Protein AF-0000000078880043 (afdb_homodimer)

Solvent-accessible surface area (backbone atoms only — not comparable to full-atom values): 15045 Å² total; per-residue (Å²): 132,50,75,31,70,31,53,59,73,54,77,83,62,72,40,26,50,48,52,52,26,47,62,88,50,81,88,44,66,69,61,51,53,50,35,35,52,31,41,65,39,51,72,63,30,68,72,36,97,53,32,51,65,34,45,30,47,95,94,38,57,80,71,52,67,42,52,40,31,31,43,35,45,28,20,38,60,63,64,64,53,50,31,39,43,31,35,33,63,47,75,65,40,57,71,66,63,34,49,50,30,42,49,44,27,55,55,50,74,39,35,63,24,35,36,38,38,32,41,88,64,70,88,57,55,86,72,37,78,38,35,35,34,33,31,73,27,62,71,81,123,131,49,75,32,70,29,54,59,73,53,79,81,61,73,39,27,50,48,52,54,28,47,62,88,51,82,89,44,66,70,61,50,53,51,36,34,53,31,41,66,39,52,73,62,29,69,72,39,96,54,33,52,64,34,43,30,47,94,93,40,56,80,70,52,67,42,53,41,32,33,43,36,45,28,20,37,58,63,64,65,52,49,31,38,43,31,35,33,62,49,75,63,40,56,71,68,62,33,50,50,30,43,48,44,29,55,55,51,73,38,36,63,25,34,36,38,39,34,41,89,63,69,88,57,54,86,73,37,78,38,35,36,34,34,30,72,27,62,72,79,122

pLDDT: mean 92.55, std 10.05, range [30.78, 98.69]

Radius of gyration: 24.82 Å; Cα contacts (8 Å, |Δi|>4): 483; chains: 2; bounding box: 50×75×47 Å

InterPro domains:
  IPR003439 ABC transporter-like, ATP-binding domain [PF00005] (2-90)
  IPR027417 P-loop containing nucleoside triphosphate hydrolase [G3DSA:3.40.50.300] (1-141)
  IPR027417 P-loop containing nucleoside triphosphate hydrolase [SSF52540] (2-139)
  IPR050173 ATP-binding cassette transporter C-like [PTHR24223] (1-140)

Foldseek 3Di:
DDEFEQAQQFDADWFFLLCLQCVPPDDDPVLLVLLCVLLVNQVVQVPDPVRRRFTDDDVGDDDDRSNRLSSSVNSRLSVPDQEYEYEASCVRDDPVSSVSSCCSPVCPSCVRHHYDHHHPDCVCVVVDPDDDDDDDDPPPD/DDEFEQAQQFDADWFFLLCLQCVPPDDDPVLLVLLCVLLVNQVVQVPDPVRRRFTDDDPGDDDDRSNRLSSSVSSRLSVPDQEYEYEASCVRDDPVSSVSSCCSPVCPSCVRHHYDHHHPDCVCVVVDPDDDDDDDDDPPD

Nearest PDB structures (foldseek):
  6gju-assembly1_A  TM=9.672E-01  e=1.948E-16  Homo sapiens
  6gjq-assembly2_C  TM=9.763E-01  e=3.883E-16  Homo sapiens
  6gk4-assembly1_A  TM=9.835E-01  e=4.770E-15  Homo sapiens
  5tfi-assembly1_A  TM=9.706E-01  e=1.983E-15  Homo sapiens
  6ze1-assembly1_A  TM=9.708E-01  e=5.757E-15  Homo sapiens

Structure (mmCIF, N/CA/C/O backbone):
data_AF-0000000078880043-model_v1
#
loop_
_entity.id
_entity.type
_entity.pdbx_description
1 polymer 'ABC transporter domain-containing protein'
#
loop_
_atom_site.group_PDB
_atom_site.id
_atom_site.type_symbol
_atom_site.label_atom_id
_atom_site.label_alt_id
_atom_site.label_comp_id
_atom_site.label_asym_id
_atom_site.label_entity_id
_atom_site.label_seq_id
_atom_site.pdbx_PDB_ins_code
_atom_site.Cartn_x
_atom_site.Cartn_y
_atom_site.Cartn_z
_atom_site.occupancy
_atom_site.B_iso_or_equiv
_atom_site.auth_seq_id
_atom_site.auth_comp_id
_atom_site.auth_asym_id
_atom_site.auth_atom_id
_atom_site.pdbx_PDB_model_num
ATOM 1 N N . GLY A 1 1 ? -7.664 -16.359 11.133 1 70.88 1 GLY A N 1
ATOM 2 C CA . GLY A 1 1 ? -7.844 -17 9.836 1 70.88 1 GLY A CA 1
ATOM 3 C C . GLY A 1 1 ? -6.559 -17.562 9.266 1 70.88 1 GLY A C 1
ATOM 4 O O . GLY A 1 1 ? -5.484 -17.391 9.844 1 70.88 1 GLY A O 1
ATOM 5 N N . ARG A 1 2 ? -6.562 -18.406 8.367 1 90.69 2 ARG A N 1
ATOM 6 C CA . ARG A 1 2 ? -5.398 -18.969 7.695 1 90.69 2 ARG A CA 1
ATOM 7 C C . ARG A 1 2 ? -4.867 -18.016 6.629 1 90.69 2 ARG A C 1
ATOM 9 O O . ARG A 1 2 ? -5.629 -17.234 6.051 1 90.69 2 ARG A O 1
ATOM 16 N N . ILE A 1 3 ? -3.486 -18.047 6.461 1 96.25 3 ILE A N 1
ATOM 17 C CA . ILE A 1 3 ? -2.818 -17.141 5.535 1 96.25 3 ILE A CA 1
ATOM 18 C C . ILE A 1 3 ? -2.014 -17.953 4.516 1 96.25 3 ILE A C 1
ATOM 20 O O . ILE A 1 3 ? -1.347 -18.922 4.871 1 96.25 3 ILE A O 1
ATOM 24 N N . ALA A 1 4 ? -2.166 -17.625 3.279 1 97.81 4 ALA A N 1
ATOM 25 C CA . ALA A 1 4 ? -1.281 -18.125 2.229 1 97.81 4 ALA A CA 1
ATOM 26 C C . ALA A 1 4 ? -0.333 -17.031 1.746 1 97.81 4 ALA A C 1
ATOM 28 O O . ALA A 1 4 ? -0.737 -15.883 1.581 1 97.81 4 ALA A O 1
ATOM 29 N N . TYR A 1 5 ? 0.87 -17.453 1.518 1 97.75 5 TYR A N 1
ATOM 30 C CA . TYR A 1 5 ? 1.904 -16.516 1.101 1 97.75 5 TYR A CA 1
ATOM 31 C C . TYR A 1 5 ? 2.49 -16.922 -0.249 1 97.75 5 TYR A C 1
ATOM 33 O O . TYR A 1 5 ? 2.797 -18.094 -0.478 1 97.75 5 TYR A O 1
ATOM 41 N N . VAL A 1 6 ? 2.557 -15.969 -1.098 1 98.19 6 VAL A N 1
ATOM 42 C CA . VAL A 1 6 ? 3.229 -16.125 -2.383 1 98.19 6 VAL A CA 1
ATOM 43 C C . VAL A 1 6 ? 4.434 -15.195 -2.459 1 98.19 6 VAL A C 1
ATOM 45 O O . VAL A 1 6 ? 4.281 -13.984 -2.629 1 98.19 6 VAL A O 1
ATOM 48 N N . PRO A 1 7 ? 5.633 -15.781 -2.4 1 97.69 7 PRO A N 1
ATOM 49 C CA . PRO A 1 7 ? 6.836 -14.945 -2.449 1 97.69 7 PRO A CA 1
ATOM 50 C C . PRO A 1 7 ? 7.164 -14.469 -3.863 1 97.69 7 PRO A C 1
ATOM 52 O O . PRO A 1 7 ? 6.723 -15.078 -4.84 1 97.69 7 PRO A O 1
ATOM 55 N N . GLN A 1 8 ? 7.887 -13.391 -3.896 1 95.75 8 GLN A N 1
ATOM 56 C CA . GLN A 1 8 ? 8.359 -12.898 -5.188 1 95.75 8 GLN A CA 1
ATOM 57 C C . GLN A 1 8 ? 9.172 -13.961 -5.918 1 95.75 8 GLN A C 1
ATOM 59 O O . GLN A 1 8 ? 8.969 -14.203 -7.109 1 95.75 8 GLN A O 1
ATOM 64 N N . ILE A 1 9 ? 10.125 -14.57 -5.18 1 96.06 9 ILE A N 1
ATOM 65 C CA . ILE A 1 9 ? 10.883 -15.695 -5.719 1 96.06 9 ILE A CA 1
ATOM 66 C C . ILE A 1 9 ? 10.211 -17.016 -5.316 1 96.06 9 ILE A C 1
ATOM 68 O O . ILE A 1 9 ? 10.219 -17.375 -4.141 1 96.06 9 ILE A O 1
ATOM 72 N N . PRO A 1 10 ? 9.711 -17.719 -6.273 1 96.19 10 PRO A N 1
ATOM 73 C CA . PRO A 1 10 ? 8.977 -18.938 -5.926 1 96.19 10 PRO A CA 1
ATOM 74 C C . PRO A 1 10 ? 9.883 -20.047 -5.406 1 96.19 10 PRO A C 1
ATOM 76 O O . PRO A 1 10 ? 11.023 -20.188 -5.859 1 96.19 10 PRO A O 1
ATOM 79 N N . TRP A 1 11 ? 9.289 -20.766 -4.477 1 94.38 11 TRP A N 1
ATOM 80 C CA . TRP A 1 11 ? 9.93 -21.969 -3.99 1 94.38 11 TRP A CA 1
ATOM 81 C C . TRP A 1 11 ? 9.234 -23.219 -4.527 1 94.38 11 TRP A C 1
ATOM 83 O O . TRP A 1 11 ? 8.031 -23.391 -4.316 1 94.38 11 TRP A O 1
ATOM 93 N N . ILE A 1 12 ? 9.992 -24.047 -5.188 1 95.62 12 ILE A N 1
ATOM 94 C CA . ILE A 1 12 ? 9.453 -25.266 -5.75 1 95.62 12 ILE A CA 1
ATOM 95 C C . ILE A 1 12 ? 10.172 -26.469 -5.141 1 95.62 12 ILE A C 1
ATOM 97 O O . ILE A 1 12 ? 11.406 -26.531 -5.121 1 95.62 12 ILE A O 1
ATOM 101 N N . SER A 1 13 ? 9.445 -27.406 -4.637 1 94.06 13 SER A N 1
ATOM 102 C CA . SER A 1 13 ? 10.016 -28.609 -4.039 1 94.06 13 SER A CA 1
ATOM 103 C C . SER A 1 13 ? 10.18 -29.719 -5.074 1 94.06 13 SER A C 1
ATOM 105 O O . SER A 1 13 ? 9.539 -29.688 -6.125 1 94.06 13 SER A O 1
ATOM 107 N N . SER A 1 14 ? 11.109 -30.641 -4.758 1 94.38 14 SER A N 1
ATOM 108 C CA . SER A 1 14 ? 11.203 -31.828 -5.613 1 94.38 14 SER A CA 1
ATOM 109 C C . SER A 1 14 ? 9.914 -32.656 -5.559 1 94.38 14 SER A C 1
ATOM 111 O O . SER A 1 14 ? 9.234 -32.688 -4.531 1 94.38 14 SER A O 1
ATOM 113 N N . GLY A 1 15 ? 9.68 -33.25 -6.719 1 95.31 15 GLY A N 1
ATOM 114 C CA . GLY A 1 15 ? 8.438 -34 -6.855 1 95.31 15 GLY A CA 1
ATOM 115 C C . GLY A 1 15 ? 7.641 -33.594 -8.086 1 95.31 15 GLY A C 1
ATOM 116 O O . GLY A 1 15 ? 8.195 -33.094 -9.062 1 95.31 15 GLY A O 1
ATOM 117 N N . THR A 1 16 ? 6.391 -33.906 -8.031 1 96.88 16 THR A N 1
ATOM 118 C CA . THR A 1 16 ? 5.574 -33.594 -9.195 1 96.88 16 THR A CA 1
ATOM 119 C C . THR A 1 16 ? 5.031 -32.156 -9.102 1 96.88 16 THR A C 1
ATOM 121 O O . THR A 1 16 ? 4.992 -31.594 -8.016 1 96.88 16 THR A O 1
ATOM 124 N N . ILE A 1 17 ? 4.609 -31.656 -10.242 1 97.62 17 ILE A N 1
ATOM 125 C CA . ILE A 1 17 ? 3.932 -30.359 -10.25 1 97.62 17 ILE A CA 1
ATOM 126 C C . ILE A 1 17 ? 2.67 -30.438 -9.398 1 97.62 17 ILE A C 1
ATOM 128 O O . ILE A 1 17 ? 2.387 -29.531 -8.617 1 97.62 17 ILE A O 1
ATOM 132 N N . ARG A 1 18 ? 1.956 -31.531 -9.492 1 97.94 18 ARG A N 1
ATOM 133 C CA . ARG A 1 18 ? 0.751 -31.75 -8.703 1 97.94 18 ARG A CA 1
ATOM 134 C C . ARG A 1 18 ? 1.062 -31.688 -7.207 1 97.94 18 ARG A C 1
ATOM 136 O O . ARG A 1 18 ? 0.343 -31.031 -6.445 1 97.94 18 ARG A O 1
ATOM 143 N N . ASP A 1 19 ? 2.16 -32.281 -6.785 1 97.06 19 ASP A N 1
ATOM 144 C CA . ASP A 1 19 ? 2.557 -32.281 -5.383 1 97.06 19 ASP A CA 1
ATOM 145 C C . ASP A 1 19 ? 2.881 -30.859 -4.906 1 97.06 19 ASP A C 1
ATOM 147 O O . ASP A 1 19 ? 2.629 -30.516 -3.75 1 97.06 19 ASP A O 1
ATOM 151 N N . ASN A 1 20 ? 3.494 -30.172 -5.797 1 97.38 20 ASN A N 1
ATOM 152 C CA . ASN A 1 20 ? 3.865 -28.797 -5.469 1 97.38 20 ASN A CA 1
ATOM 153 C C . ASN A 1 20 ? 2.635 -27.906 -5.289 1 97.38 20 ASN A C 1
ATOM 155 O O . ASN A 1 20 ? 2.658 -26.953 -4.504 1 97.38 20 ASN A O 1
ATOM 159 N N . ILE A 1 21 ? 1.528 -28.234 -5.992 1 98.44 21 ILE A N 1
ATOM 160 C CA . ILE A 1 21 ? 0.326 -27.406 -5.922 1 98.44 21 ILE A CA 1
ATOM 161 C C . ILE A 1 21 ? -0.537 -27.844 -4.742 1 98.44 21 ILE A C 1
ATOM 163 O O . ILE A 1 21 ? -0.994 -27.016 -3.957 1 98.44 21 ILE A O 1
ATOM 167 N N . THR A 1 22 ? -0.764 -29.141 -4.578 1 98.25 22 THR A N 1
ATOM 168 C CA . THR A 1 22 ? -1.605 -29.625 -3.488 1 98.25 22 THR A CA 1
ATOM 169 C C . THR A 1 22 ? -0.898 -29.469 -2.146 1 98.25 22 THR A C 1
ATOM 171 O O . THR A 1 22 ? -1.532 -29.156 -1.136 1 98.25 22 THR A O 1
ATOM 174 N N . PHE A 1 23 ? 0.277 -29.688 -2.139 1 96.88 23 PHE A N 1
ATOM 175 C CA . PHE A 1 23 ? 1.191 -29.469 -1.024 1 96.88 23 PHE A CA 1
ATOM 176 C C . PHE A 1 23 ? 0.616 -30.031 0.268 1 96.88 23 PHE A C 1
ATOM 178 O O . PHE A 1 23 ? 0.536 -29.328 1.278 1 96.88 23 PHE A O 1
ATOM 185 N N . GLY A 1 24 ? 0.217 -31.203 0.282 1 95.44 24 GLY A N 1
ATOM 186 C CA . GLY A 1 24 ? -0.237 -31.938 1.45 1 95.44 24 GLY A CA 1
ATOM 187 C C . GLY A 1 24 ? -1.741 -31.891 1.638 1 95.44 24 GLY A C 1
ATOM 188 O O . GLY A 1 24 ? -2.289 -32.594 2.484 1 95.44 24 GLY A O 1
ATOM 189 N N . LYS A 1 25 ? -2.43 -31.078 0.917 1 96.62 25 LYS A N 1
ATOM 190 C CA . LYS A 1 25 ? -3.887 -31.016 0.996 1 96.62 25 LYS A CA 1
ATOM 191 C C . LYS A 1 25 ? -4.527 -32.125 0.175 1 96.62 25 LYS A C 1
ATOM 193 O O . LYS A 1 25 ? -3.936 -32.625 -0.791 1 96.62 25 LYS A O 1
ATOM 198 N N . GLN A 1 26 ? -5.691 -32.438 0.552 1 96.56 26 GLN A N 1
ATOM 199 C CA . GLN A 1 26 ? -6.434 -33.469 -0.163 1 96.56 26 GLN A CA 1
ATOM 200 C C . GLN A 1 26 ? -6.809 -33 -1.567 1 96.56 26 GLN A C 1
ATOM 202 O O . GLN A 1 26 ? -7.273 -31.859 -1.752 1 96.56 26 GLN A O 1
ATOM 207 N N . MET A 1 27 ? -6.621 -33.969 -2.381 1 96.44 27 MET A N 1
ATOM 208 C CA . MET A 1 27 ? -6.949 -33.656 -3.773 1 96.44 27 MET A CA 1
ATOM 209 C C . MET A 1 27 ? -8.461 -33.562 -3.967 1 96.44 27 MET A C 1
ATOM 211 O O . MET A 1 27 ? -9.203 -34.469 -3.594 1 96.44 27 MET A O 1
ATOM 215 N N . GLU A 1 28 ? -8.789 -32.5 -4.547 1 96.56 28 GLU A N 1
ATOM 216 C CA . GLU A 1 28 ? -10.133 -32.25 -5.059 1 96.56 28 GLU A CA 1
ATOM 217 C C . GLU A 1 28 ? -10.102 -31.859 -6.535 1 96.56 28 GLU A C 1
ATOM 219 O O . GLU A 1 28 ? -9.781 -30.719 -6.871 1 96.56 28 GLU A O 1
ATOM 224 N N . GLU A 1 29 ? -10.523 -32.688 -7.309 1 97.06 29 GLU A N 1
ATOM 225 C CA . GLU A 1 29 ? -10.273 -32.594 -8.742 1 97.06 29 GLU A CA 1
ATOM 226 C C . GLU A 1 29 ? -10.875 -31.344 -9.328 1 97.06 29 GLU A C 1
ATOM 228 O O . GLU A 1 29 ? -10.227 -30.641 -10.109 1 97.06 29 GLU A O 1
ATOM 233 N N . GLU A 1 30 ? -12.102 -31.141 -9 1 97.69 30 GLU A N 1
ATOM 234 C CA . GLU A 1 30 ? -12.766 -29.953 -9.562 1 97.69 30 GLU A CA 1
ATOM 235 C C . GLU A 1 30 ? -12.047 -28.672 -9.148 1 97.69 30 GLU A C 1
ATOM 237 O O . GLU A 1 30 ? -11.773 -27.812 -9.992 1 97.69 30 GLU A O 1
ATOM 242 N N . ARG A 1 31 ? -11.758 -28.594 -7.922 1 97.5 31 ARG A N 1
ATOM 243 C CA . ARG A 1 31 ? -11.047 -27.422 -7.406 1 97.5 31 ARG A CA 1
ATOM 244 C C . ARG A 1 31 ? -9.656 -27.312 -8.016 1 97.5 31 ARG A C 1
ATOM 246 O O . ARG A 1 31 ? -9.227 -26.234 -8.414 1 97.5 31 ARG A O 1
ATOM 253 N N . TYR A 1 32 ? -9.016 -28.422 -8.07 1 98.5 32 TYR A N 1
ATOM 254 C CA . TYR A 1 32 ? -7.676 -28.484 -8.641 1 98.5 32 TYR A CA 1
ATOM 255 C C . TYR A 1 32 ? -7.672 -27.984 -10.078 1 98.5 32 TYR A C 1
ATOM 257 O O . TYR A 1 32 ? -6.848 -27.141 -10.445 1 98.5 32 TYR A O 1
ATOM 265 N N . ASN A 1 33 ? -8.578 -28.453 -10.875 1 98.25 33 ASN A N 1
ATOM 266 C CA . ASN A 1 33 ? -8.664 -28.047 -12.273 1 98.25 33 ASN A CA 1
ATOM 267 C C . ASN A 1 33 ? -8.977 -26.547 -12.406 1 98.25 33 ASN A C 1
ATOM 269 O O . ASN A 1 33 ? -8.438 -25.875 -13.281 1 98.25 33 ASN A O 1
ATOM 273 N N . LYS A 1 34 ? -9.852 -26.141 -11.555 1 98.38 34 LYS A N 1
ATOM 274 C CA . LYS A 1 34 ? -10.164 -24.703 -11.547 1 98.38 34 LYS A CA 1
ATOM 275 C C . LYS A 1 34 ? -8.914 -23.875 -11.25 1 98.38 34 LYS A C 1
ATOM 277 O O . LYS A 1 34 ? -8.672 -22.859 -11.906 1 98.38 34 LYS A O 1
ATOM 282 N N . VAL A 1 35 ? -8.156 -24.297 -10.312 1 98.69 35 VAL A N 1
ATOM 283 C CA . VAL A 1 35 ? -6.949 -23.594 -9.898 1 98.69 35 VAL A CA 1
ATOM 284 C C . VAL A 1 35 ? -5.945 -23.562 -11.055 1 98.69 35 VAL A C 1
ATOM 286 O O . VAL A 1 35 ? -5.34 -22.531 -11.336 1 98.69 35 VAL A O 1
ATOM 289 N N . LEU A 1 36 ? -5.754 -24.688 -11.758 1 98.5 36 LEU A N 1
ATOM 290 C CA . LEU A 1 36 ? -4.867 -24.719 -12.914 1 98.5 36 LEU A CA 1
ATOM 291 C C . LEU A 1 36 ? -5.305 -23.688 -13.961 1 98.5 36 LEU A C 1
ATOM 293 O O . LEU A 1 36 ? -4.465 -23.016 -14.562 1 98.5 36 LEU A O 1
ATOM 297 N N . GLY A 1 37 ? -6.559 -23.609 -14.164 1 98.38 37 GLY A N 1
ATOM 298 C CA . GLY A 1 37 ? -7.109 -22.688 -15.141 1 98.38 37 GLY A CA 1
ATOM 299 C C . GLY A 1 37 ? -6.863 -21.234 -14.789 1 98.38 37 GLY A C 1
ATOM 300 O O . GLY A 1 37 ? -6.297 -20.484 -15.586 1 98.38 37 GLY A O 1
ATOM 301 N N . VAL A 1 38 ? -7.184 -20.844 -13.594 1 98.31 38 VAL A N 1
ATOM 302 C CA . VAL A 1 38 ? -7.152 -19.422 -13.227 1 98.31 38 VAL A CA 1
ATOM 303 C C . VAL A 1 38 ? -5.703 -18.969 -13.039 1 98.31 38 VAL A C 1
ATOM 305 O O . VAL A 1 38 ? -5.41 -17.781 -13.094 1 98.31 38 VAL A O 1
ATOM 308 N N . CYS A 1 39 ? -4.793 -19.938 -12.82 1 98.31 39 CYS A N 1
ATOM 309 C CA . CYS A 1 39 ? -3.385 -19.594 -12.656 1 98.31 39 CYS A CA 1
ATOM 310 C C . CYS A 1 39 ? -2.627 -19.734 -13.969 1 98.31 39 CYS A C 1
ATOM 312 O O . CYS A 1 39 ? -1.402 -19.609 -14 1 98.31 39 CYS A O 1
ATOM 314 N N . GLY A 1 40 ? -3.354 -20.094 -15.047 1 97.25 40 GLY A N 1
ATOM 315 C CA . GLY A 1 40 ? -2.764 -20.109 -16.375 1 97.25 40 GLY A CA 1
ATOM 316 C C . GLY A 1 40 ? -1.795 -21.266 -16.578 1 97.25 40 GLY A C 1
ATOM 317 O O . GLY A 1 40 ? -0.772 -21.109 -17.25 1 97.25 40 GLY A O 1
ATOM 318 N N . LEU A 1 41 ? -2.139 -22.422 -16.031 1 97.62 41 LEU A N 1
ATOM 319 C CA . LEU A 1 41 ? -1.184 -23.516 -16.078 1 97.62 41 LEU A CA 1
ATOM 320 C C . LEU A 1 41 ? -1.639 -24.594 -17.062 1 97.62 41 LEU A C 1
ATOM 322 O O . LEU A 1 41 ? -0.856 -25.453 -17.453 1 97.62 41 LEU A O 1
ATOM 326 N N . VAL A 1 42 ? -2.832 -24.5 -17.562 1 97.69 42 VAL A N 1
ATOM 327 C CA . VAL A 1 42 ? -3.42 -25.562 -18.375 1 97.69 42 VAL A CA 1
ATOM 328 C C . VAL A 1 42 ? -2.607 -25.766 -19.641 1 97.69 42 VAL A C 1
ATOM 330 O O . VAL A 1 42 ? -2.176 -26.875 -19.953 1 97.69 42 VAL A O 1
ATOM 333 N N . SER A 1 43 ? -2.414 -24.688 -20.359 1 95.44 43 SER A N 1
ATOM 334 C CA . SER A 1 43 ? -1.696 -24.766 -21.625 1 95.44 43 SER A CA 1
ATOM 335 C C . SER A 1 43 ? -0.273 -25.281 -21.422 1 95.44 43 SER A C 1
ATOM 337 O O . SER A 1 43 ? 0.201 -26.125 -22.188 1 95.44 43 SER A O 1
ATOM 339 N N . ASP A 1 44 ? 0.426 -24.828 -20.438 1 94.12 44 ASP A N 1
ATOM 340 C CA . ASP A 1 44 ? 1.793 -25.25 -20.156 1 94.12 44 ASP A CA 1
ATOM 341 C C . ASP A 1 44 ? 1.842 -26.75 -19.844 1 94.12 44 ASP A C 1
ATOM 343 O O . ASP A 1 44 ? 2.705 -27.469 -20.344 1 94.12 44 ASP A O 1
ATOM 347 N N . LEU A 1 45 ? 0.952 -27.172 -19.047 1 95.81 45 LEU A N 1
ATOM 348 C CA . LEU A 1 45 ? 0.956 -28.562 -18.594 1 95.81 45 LEU A CA 1
ATOM 349 C C . LEU A 1 45 ? 0.627 -29.516 -19.734 1 95.81 45 LEU A C 1
ATOM 351 O O . LEU A 1 45 ? 1.093 -30.656 -19.75 1 95.81 45 LEU A O 1
ATOM 355 N N . SER A 1 46 ? -0.132 -28.969 -20.625 1 95.38 46 SER A N 1
ATOM 356 C CA . SER A 1 46 ? -0.498 -29.797 -21.781 1 95.38 46 SER A CA 1
ATOM 357 C C . SER A 1 46 ? 0.715 -30.094 -22.656 1 95.38 46 SER A C 1
ATOM 359 O O . SER A 1 46 ? 0.705 -31.047 -23.438 1 95.38 46 SER A O 1
ATOM 361 N N . LEU A 1 47 ? 1.739 -29.297 -22.5 1 92.06 47 LEU A N 1
ATOM 362 C CA . LEU A 1 47 ? 2.947 -29.453 -23.297 1 92.06 47 LEU A CA 1
ATOM 363 C C . LEU A 1 47 ? 3.891 -30.469 -22.656 1 92.06 47 LEU A C 1
ATOM 365 O O . LEU A 1 47 ? 4.828 -30.938 -23.312 1 92.06 47 LEU A O 1
ATOM 369 N N . PHE A 1 48 ? 3.682 -30.781 -21.438 1 93.94 48 PHE A N 1
ATOM 370 C CA . PHE A 1 48 ? 4.484 -31.797 -20.75 1 93.94 48 PHE A CA 1
ATOM 371 C C . PHE A 1 48 ? 3.928 -33.188 -20.984 1 93.94 48 PHE A C 1
ATOM 373 O O . PHE A 1 48 ? 2.729 -33.406 -20.812 1 93.94 48 PHE A O 1
ATOM 380 N N . PRO A 1 49 ? 4.789 -34.125 -21.297 1 92.06 49 PRO A N 1
ATOM 381 C CA . PRO A 1 49 ? 4.324 -35.469 -21.578 1 92.06 49 PRO A CA 1
ATOM 382 C C . PRO A 1 49 ? 3.545 -36.094 -20.406 1 92.06 49 PRO A C 1
ATOM 384 O O . PRO A 1 49 ? 2.594 -36.844 -20.625 1 92.06 49 PRO A O 1
ATOM 387 N N . ARG A 1 50 ? 3.855 -35.719 -19.203 1 94.88 50 ARG A N 1
ATOM 388 C CA . ARG A 1 50 ? 3.184 -36.281 -18.047 1 94.88 50 ARG A CA 1
ATOM 389 C C . ARG A 1 50 ? 2.293 -35.25 -17.359 1 94.88 50 ARG A C 1
ATOM 391 O O . ARG A 1 50 ? 1.881 -35.438 -16.219 1 94.88 50 ARG A O 1
ATOM 398 N N . GLY A 1 51 ? 2.146 -34.125 -18.016 1 95.75 51 GLY A N 1
ATOM 399 C CA . GLY A 1 51 ? 1.282 -33.094 -17.469 1 95.75 51 GLY A CA 1
ATOM 400 C C . GLY A 1 51 ? 1.692 -32.656 -16.078 1 95.75 51 GLY A C 1
ATOM 401 O O . GLY A 1 51 ? 2.852 -32.312 -15.844 1 95.75 51 GLY A O 1
ATOM 402 N N . ASP A 1 52 ? 0.624 -32.781 -15.141 1 96.75 52 ASP A N 1
ATOM 403 C CA . ASP A 1 52 ? 0.864 -32.312 -13.781 1 96.75 52 ASP A CA 1
ATOM 404 C C . ASP A 1 52 ? 1.645 -33.344 -12.977 1 96.75 52 ASP A C 1
ATOM 406 O O . ASP A 1 52 ? 2.107 -33.062 -11.867 1 96.75 52 ASP A O 1
ATOM 410 N N . LEU A 1 53 ? 1.893 -34.531 -13.523 1 96.25 53 LEU A N 1
ATOM 411 C CA . LEU A 1 53 ? 2.68 -35.562 -12.859 1 96.25 53 LEU A CA 1
ATOM 412 C C . LEU A 1 53 ? 4.152 -35.438 -13.25 1 96.25 53 LEU A C 1
ATOM 414 O O . LEU A 1 53 ? 4.969 -36.25 -12.812 1 96.25 53 LEU A O 1
ATOM 418 N N . THR A 1 54 ? 4.41 -34.438 -14.023 1 95.62 54 THR A N 1
ATOM 419 C CA . THR A 1 54 ? 5.805 -34.188 -14.367 1 95.62 54 THR A CA 1
ATOM 420 C C . THR A 1 54 ? 6.637 -33.938 -13.109 1 95.62 54 THR A C 1
ATOM 422 O O . THR A 1 54 ? 6.246 -33.188 -12.227 1 95.62 54 THR A O 1
ATOM 425 N N . VAL A 1 55 ? 7.766 -34.562 -13.055 1 94.56 55 VAL A N 1
ATOM 426 C CA . VAL A 1 55 ? 8.656 -34.469 -11.898 1 94.56 55 VAL A CA 1
ATOM 427 C C . VAL A 1 55 ? 9.609 -33.281 -12.078 1 94.56 55 VAL A C 1
ATOM 429 O O . VAL A 1 55 ? 10.188 -33.125 -13.148 1 94.56 55 VAL A O 1
ATOM 432 N N . ILE A 1 56 ? 9.609 -32.5 -10.992 1 91.94 56 ILE A N 1
ATOM 433 C CA . ILE A 1 56 ? 10.516 -31.375 -10.969 1 91.94 56 ILE A CA 1
ATOM 434 C C . ILE A 1 56 ? 11.641 -31.625 -9.969 1 91.94 56 ILE A C 1
ATOM 436 O O . ILE A 1 56 ? 11.43 -32.25 -8.938 1 91.94 56 ILE A O 1
ATOM 440 N N . GLY A 1 57 ? 12.797 -30.969 -10.016 1 79.69 57 GLY A N 1
ATOM 441 C CA . GLY A 1 57 ? 13.953 -31.125 -9.141 1 79.69 57 GLY A CA 1
ATOM 442 C C . GLY A 1 57 ? 15.164 -31.703 -9.859 1 79.69 57 GLY A C 1
ATOM 443 O O . GLY A 1 57 ? 15.391 -31.406 -11.031 1 79.69 57 GLY A O 1
ATOM 444 N N . GLN A 1 58 ? 16.016 -32.219 -8.836 1 69.94 58 GLN A N 1
ATOM 445 C CA . GLN A 1 58 ? 17.219 -32.844 -9.375 1 69.94 58 GLN A CA 1
ATOM 446 C C . GLN A 1 58 ? 16.875 -33.938 -10.383 1 69.94 58 GLN A C 1
ATOM 448 O O . GLN A 1 58 ? 16.062 -34.812 -10.102 1 69.94 58 GLN A O 1
ATOM 453 N N . ARG A 1 59 ? 17.156 -33.938 -11.633 1 65.38 59 ARG A N 1
ATOM 454 C CA . ARG A 1 59 ? 17 -34.812 -12.773 1 65.38 59 ARG A CA 1
ATOM 455 C C . ARG A 1 59 ? 15.617 -34.688 -13.406 1 65.38 59 ARG A C 1
ATOM 457 O O . ARG A 1 59 ? 15.164 -35.562 -14.133 1 65.38 59 ARG A O 1
ATOM 464 N N . GLY A 1 60 ? 14.93 -33.781 -13.031 1 72.75 60 GLY A N 1
ATOM 465 C CA . GLY A 1 60 ? 13.602 -33.594 -13.602 1 72.75 60 GLY A CA 1
ATOM 466 C C . GLY A 1 60 ? 13.516 -32.344 -14.492 1 72.75 60 GLY A C 1
ATOM 467 O O . GLY A 1 60 ? 14.531 -31.781 -14.859 1 72.75 60 GLY A O 1
ATOM 468 N N . ALA A 1 61 ? 12.258 -32.156 -15.031 1 74.88 61 ALA A N 1
ATOM 469 C CA . ALA A 1 61 ? 12.016 -31 -15.898 1 74.88 61 ALA A CA 1
ATOM 470 C C . ALA A 1 61 ? 12.312 -29.703 -15.18 1 74.88 61 ALA A C 1
ATOM 472 O O . ALA A 1 61 ? 12.266 -29.641 -13.945 1 74.88 61 ALA A O 1
ATOM 473 N N . SER A 1 62 ? 12.719 -28.812 -16.016 1 85.75 62 SER A N 1
ATOM 474 C CA . SER A 1 62 ? 12.945 -27.469 -15.477 1 85.75 62 SER A CA 1
ATOM 475 C C . SER A 1 62 ? 11.773 -26.547 -15.797 1 85.75 62 SER A C 1
ATOM 477 O O . SER A 1 62 ? 11.266 -26.562 -16.922 1 85.75 62 SER A O 1
ATOM 479 N N . LEU A 1 63 ? 11.273 -26.016 -14.852 1 92.75 63 LEU A N 1
ATOM 480 C CA . LEU A 1 63 ? 10.25 -24.984 -15.047 1 92.75 63 LEU A CA 1
ATOM 481 C C . LEU A 1 63 ? 10.891 -23.625 -15.266 1 92.75 63 LEU A C 1
ATOM 483 O O . LEU A 1 63 ? 11.906 -23.297 -14.641 1 92.75 63 LEU A O 1
ATOM 487 N N . SER A 1 64 ? 10.32 -22.844 -16.219 1 92.44 64 SER A N 1
ATOM 488 C CA . SER A 1 64 ? 10.75 -21.469 -16.375 1 92.44 64 SER A CA 1
ATOM 489 C C . SER A 1 64 ? 10.375 -20.625 -15.148 1 92.44 64 SER A C 1
ATOM 491 O O . SER A 1 64 ? 9.602 -21.078 -14.297 1 92.44 64 SER A O 1
ATOM 493 N N . GLY A 1 65 ? 10.891 -19.453 -15.016 1 93.94 65 GLY A N 1
ATOM 494 C CA . GLY A 1 65 ? 10.531 -18.562 -13.93 1 93.94 65 GLY A CA 1
ATOM 495 C C . GLY A 1 65 ? 9.047 -18.281 -13.852 1 93.94 65 GLY A C 1
ATOM 496 O O . GLY A 1 65 ? 8.461 -18.297 -12.766 1 93.94 65 GLY A O 1
ATOM 497 N N . GLY A 1 66 ? 8.484 -18.047 -15.016 1 95.62 66 GLY A N 1
ATOM 498 C CA . GLY A 1 66 ? 7.055 -17.797 -15.07 1 95.62 66 GLY A CA 1
ATOM 499 C C . GLY A 1 66 ? 6.227 -19 -14.656 1 95.62 66 GLY A C 1
ATOM 500 O O . GLY A 1 66 ? 5.207 -18.859 -13.984 1 95.62 66 GLY A O 1
ATOM 501 N N . GLN A 1 67 ? 6.66 -20.141 -15.07 1 95.81 67 GLN A N 1
ATOM 502 C CA . GLN A 1 67 ? 5.965 -21.359 -14.688 1 95.81 67 GLN A CA 1
ATOM 503 C C . GLN A 1 67 ? 6.07 -21.609 -13.188 1 95.81 67 GLN A C 1
ATOM 505 O O . GLN A 1 67 ? 5.086 -21.969 -12.539 1 95.81 67 GLN A O 1
ATOM 510 N N . GLN A 1 68 ? 7.238 -21.359 -12.656 1 96.06 68 GLN A N 1
ATOM 511 C CA . GLN A 1 68 ? 7.438 -21.531 -11.219 1 96.06 68 GLN A CA 1
ATOM 512 C C . GLN A 1 68 ? 6.547 -20.578 -10.422 1 96.06 68 GLN A C 1
ATOM 514 O O . GLN A 1 68 ? 5.949 -20.984 -9.422 1 96.06 68 GLN A O 1
ATOM 519 N N . SER A 1 69 ? 6.484 -19.375 -10.883 1 96.94 69 SER A N 1
ATOM 520 C CA . SER A 1 69 ? 5.648 -18.375 -10.227 1 96.94 69 SER A CA 1
ATOM 521 C C . SER A 1 69 ? 4.18 -18.797 -10.227 1 96.94 69 SER A C 1
ATOM 523 O O . SER A 1 69 ? 3.492 -18.672 -9.219 1 96.94 69 SER A O 1
ATOM 525 N N . ARG A 1 70 ? 3.773 -19.297 -11.352 1 97.94 70 ARG A N 1
ATOM 526 C CA . ARG A 1 70 ? 2.369 -19.672 -11.484 1 97.94 70 ARG A CA 1
ATOM 527 C C . ARG A 1 70 ? 2.062 -20.922 -10.68 1 97.94 70 ARG A C 1
ATOM 529 O O . ARG A 1 70 ? 0.967 -21.062 -10.133 1 97.94 70 ARG A O 1
ATOM 536 N N . VAL A 1 71 ? 2.988 -21.844 -10.547 1 97.56 71 VAL A N 1
ATOM 537 C CA . VAL A 1 71 ? 2.822 -23.016 -9.695 1 97.56 71 VAL A CA 1
ATOM 538 C C . VAL A 1 71 ? 2.734 -22.594 -8.234 1 97.56 71 VAL A C 1
ATOM 540 O O . VAL A 1 71 ? 1.884 -23.078 -7.488 1 97.56 71 VAL A O 1
ATOM 543 N N . SER A 1 72 ? 3.6 -21.688 -7.867 1 98 72 SER A N 1
ATOM 544 C CA . SER A 1 72 ? 3.576 -21.156 -6.512 1 98 72 SER A CA 1
ATOM 545 C C . SER A 1 72 ? 2.238 -20.484 -6.203 1 98 72 SER A C 1
ATOM 547 O O . SER A 1 72 ? 1.67 -20.688 -5.133 1 98 72 SER A O 1
ATOM 549 N N . LEU A 1 73 ? 1.754 -19.719 -7.102 1 98.5 73 LEU A N 1
ATOM 550 C CA . LEU A 1 73 ? 0.455 -19.078 -6.945 1 98.5 73 LEU A CA 1
ATOM 551 C C . LEU A 1 73 ? -0.658 -20.109 -6.844 1 98.5 73 LEU A C 1
ATOM 553 O O . LEU A 1 73 ? -1.539 -20 -5.988 1 98.5 73 LEU A O 1
ATOM 557 N N . ALA A 1 74 ? -0.596 -21.094 -7.699 1 98.69 74 ALA A N 1
ATOM 558 C CA . ALA A 1 74 ? -1.592 -22.156 -7.688 1 98.69 74 ALA A CA 1
ATOM 559 C C . ALA A 1 74 ? -1.633 -22.859 -6.332 1 98.69 74 ALA A C 1
ATOM 561 O O . ALA A 1 74 ? -2.709 -23.203 -5.832 1 98.69 74 ALA A O 1
ATOM 562 N N . ARG A 1 75 ? -0.479 -23.109 -5.785 1 98.5 75 ARG A N 1
ATOM 563 C CA . ARG A 1 75 ? -0.399 -23.719 -4.457 1 98.5 75 ARG A CA 1
ATOM 564 C C . ARG A 1 75 ? -1.158 -22.875 -3.432 1 98.5 75 ARG A C 1
ATOM 566 O O . ARG A 1 75 ? -1.926 -23.422 -2.631 1 98.5 75 ARG A O 1
ATOM 573 N N . ALA A 1 76 ? -0.938 -21.609 -3.498 1 98.5 76 ALA A N 1
ATOM 574 C CA . ALA A 1 76 ? -1.617 -20.703 -2.57 1 98.5 76 ALA A CA 1
ATOM 575 C C . ALA A 1 76 ? -3.129 -20.734 -2.783 1 98.5 76 ALA A C 1
ATOM 577 O O . ALA A 1 76 ? -3.895 -20.828 -1.82 1 98.5 76 ALA A O 1
ATOM 578 N N . VAL A 1 77 ? -3.572 -20.672 -3.971 1 98.44 77 VAL A N 1
ATOM 579 C CA . VAL A 1 77 ? -4.996 -20.625 -4.293 1 98.44 77 VAL A CA 1
ATOM 580 C C . VAL A 1 77 ? -5.652 -21.953 -3.904 1 98.44 77 VAL A C 1
ATOM 582 O O . VAL A 1 77 ? -6.766 -21.969 -3.369 1 98.44 77 VAL A O 1
ATOM 585 N N . PHE A 1 78 ? -4.977 -23.016 -4.137 1 98.56 78 PHE A N 1
ATOM 586 C CA . PHE A 1 78 ? -5.52 -24.328 -3.801 1 98.56 78 PHE A CA 1
ATOM 587 C C . PHE A 1 78 ? -5.703 -24.469 -2.295 1 98.56 78 PHE A C 1
ATOM 589 O O . PHE A 1 78 ? -6.617 -25.156 -1.835 1 98.56 78 PHE A O 1
ATOM 596 N N . ALA A 1 79 ? -4.859 -23.812 -1.599 1 97.38 79 ALA A N 1
ATOM 597 C CA . ALA A 1 79 ? -4.922 -23.891 -0.141 1 97.38 79 ALA A CA 1
ATOM 598 C C . ALA A 1 79 ? -6.246 -23.328 0.376 1 97.38 79 ALA A C 1
ATOM 600 O O . ALA A 1 79 ? -6.699 -23.703 1.462 1 97.38 79 ALA A O 1
ATOM 601 N N . ASP A 1 80 ? -6.844 -22.438 -0.35 1 96.56 80 ASP A N 1
ATOM 602 C CA . ASP A 1 80 ? -8.18 -21.906 -0.083 1 96.56 80 ASP A CA 1
ATOM 603 C C . ASP A 1 80 ? -8.273 -21.328 1.33 1 96.56 80 ASP A C 1
ATOM 605 O O . ASP A 1 80 ? -9.141 -21.734 2.109 1 96.56 80 ASP A O 1
ATOM 609 N N . VAL A 1 81 ? -7.52 -20.297 1.581 1 96.88 81 VAL A N 1
ATOM 610 C CA . VAL A 1 81 ? -7.461 -19.672 2.898 1 96.88 81 VAL A CA 1
ATOM 611 C C . VAL A 1 81 ? -8.148 -18.312 2.854 1 96.88 81 VAL A C 1
ATOM 613 O O . VAL A 1 81 ? -8.625 -17.891 1.802 1 96.88 81 VAL A O 1
ATOM 616 N N . GLU A 1 82 ? -8.234 -17.641 3.98 1 96.19 82 GLU A N 1
ATOM 617 C CA . GLU A 1 82 ? -9.008 -16.391 4.09 1 96.19 82 GLU A CA 1
ATOM 618 C C . GLU A 1 82 ? -8.164 -15.188 3.689 1 96.19 82 GLU A C 1
ATOM 620 O O . GLU A 1 82 ? -8.703 -14.188 3.201 1 96.19 82 GLU A O 1
ATOM 625 N N . ILE A 1 83 ? -6.906 -15.266 3.85 1 97.12 83 ILE A N 1
ATOM 626 C CA . ILE A 1 83 ? -6.035 -14.125 3.607 1 97.12 83 ILE A CA 1
ATOM 627 C C . ILE A 1 83 ? -4.875 -14.539 2.703 1 97.12 83 ILE A C 1
ATOM 629 O O . ILE A 1 83 ? -4.191 -15.531 2.977 1 97.12 83 ILE A O 1
ATOM 633 N N . TYR A 1 84 ? -4.637 -13.742 1.68 1 98.12 84 TYR A N 1
ATOM 634 C CA . TYR A 1 84 ? -3.549 -13.992 0.739 1 98.12 84 TYR A CA 1
ATOM 635 C C . TYR A 1 84 ? -2.551 -12.844 0.738 1 98.12 84 TYR A C 1
ATOM 637 O O . TYR A 1 84 ? -2.914 -11.695 0.465 1 98.12 84 TYR A O 1
ATOM 645 N N . LEU A 1 85 ? -1.312 -13.117 1.038 1 98.06 85 LEU A N 1
ATOM 646 C CA . LEU A 1 85 ? -0.199 -12.18 0.935 1 98.06 85 LEU A CA 1
ATOM 647 C C . LEU A 1 85 ? 0.619 -12.445 -0.325 1 98.06 85 LEU A C 1
ATOM 649 O O . LEU A 1 85 ? 1.338 -13.445 -0.405 1 98.06 85 LEU A O 1
ATOM 653 N N . LEU A 1 86 ? 0.528 -11.586 -1.208 1 98.06 86 LEU A N 1
ATOM 654 C CA . LEU A 1 86 ? 1.156 -11.75 -2.514 1 98.06 86 LEU A CA 1
ATOM 655 C C . LEU A 1 86 ? 2.299 -10.758 -2.699 1 98.06 86 LEU A C 1
ATOM 657 O O . LEU A 1 86 ? 2.064 -9.555 -2.83 1 98.06 86 LEU A O 1
ATOM 661 N N . ASP A 1 87 ? 3.449 -11.281 -2.719 1 97 87 ASP A N 1
ATOM 662 C CA . ASP A 1 87 ? 4.633 -10.43 -2.822 1 97 87 ASP A CA 1
ATOM 663 C C . ASP A 1 87 ? 5.18 -10.422 -4.246 1 97 87 ASP A C 1
ATOM 665 O O . ASP A 1 87 ? 6.07 -11.211 -4.582 1 97 87 ASP A O 1
ATOM 669 N N . ASP A 1 88 ? 4.66 -9.523 -5.062 1 95.31 88 ASP A N 1
ATOM 670 C CA . ASP A 1 88 ? 5.004 -9.312 -6.469 1 95.31 88 ASP A CA 1
ATOM 671 C C . ASP A 1 88 ? 4.93 -10.625 -7.25 1 95.31 88 ASP A C 1
ATOM 673 O O . ASP A 1 88 ? 5.883 -11 -7.938 1 95.31 88 ASP A O 1
ATOM 677 N N . PRO A 1 89 ? 3.785 -11.195 -7.242 1 95.62 89 PRO A N 1
ATOM 678 C CA . PRO A 1 89 ? 3.65 -12.539 -7.812 1 95.62 89 PRO A CA 1
ATOM 679 C C . PRO A 1 89 ? 3.732 -12.539 -9.336 1 95.62 89 PRO A C 1
ATOM 681 O O . PRO A 1 89 ? 3.861 -13.602 -9.953 1 95.62 89 PRO A O 1
ATOM 684 N N . PHE A 1 90 ? 3.732 -11.375 -9.922 1 94.19 90 PHE A N 1
ATOM 685 C CA . PHE A 1 90 ? 3.613 -11.32 -11.375 1 94.19 90 PHE A CA 1
ATOM 686 C C . PHE A 1 90 ? 4.91 -10.82 -12.008 1 94.19 90 PHE A C 1
ATOM 688 O O . PHE A 1 90 ? 4.961 -10.57 -13.211 1 94.19 90 PHE A O 1
ATOM 695 N N . SER A 1 91 ? 5.902 -10.711 -11.258 1 89.69 91 SER A N 1
ATOM 696 C CA . SER A 1 91 ? 7.125 -10.047 -11.695 1 89.69 91 SER A CA 1
ATOM 697 C C . SER A 1 91 ? 7.805 -10.828 -12.812 1 89.69 91 SER A C 1
ATOM 699 O O . SER A 1 91 ? 8.523 -10.25 -13.633 1 89.69 91 SER A O 1
ATOM 701 N N . SER A 1 92 ? 7.648 -12.102 -12.906 1 91.38 92 SER A N 1
ATOM 702 C CA . SER A 1 92 ? 8.328 -12.938 -13.898 1 91.38 92 SER A CA 1
ATOM 703 C C . SER A 1 92 ? 7.418 -13.234 -15.086 1 91.38 92 SER A C 1
ATOM 705 O O . SER A 1 92 ? 7.789 -14 -15.984 1 91.38 92 SER A O 1
ATOM 707 N N . LEU A 1 93 ? 6.332 -12.695 -15.188 1 93.69 93 LEU A N 1
ATOM 708 C CA . LEU A 1 93 ? 5.363 -12.945 -16.25 1 93.69 93 LEU A CA 1
ATOM 709 C C . LEU A 1 93 ? 5.328 -11.789 -17.234 1 93.69 93 LEU A C 1
ATOM 711 O O . LEU A 1 93 ? 5.555 -10.641 -16.859 1 93.69 93 LEU A O 1
ATOM 715 N N . ASP A 1 94 ? 5.023 -12.203 -18.453 1 91.69 94 ASP A N 1
ATOM 716 C CA . ASP A 1 94 ? 4.77 -11.109 -19.406 1 91.69 94 ASP A CA 1
ATOM 717 C C . ASP A 1 94 ? 3.484 -10.367 -19.047 1 91.69 94 ASP A C 1
ATOM 719 O O . ASP A 1 94 ? 2.629 -10.898 -18.328 1 91.69 94 ASP A O 1
ATOM 723 N N . SER A 1 95 ? 3.34 -9.133 -19.531 1 91.62 95 SER A N 1
ATOM 724 C CA . SER A 1 95 ? 2.279 -8.211 -19.125 1 91.62 95 SER A CA 1
ATOM 725 C C . SER A 1 95 ? 0.901 -8.805 -19.391 1 91.62 95 SER A C 1
ATOM 727 O O . SER A 1 95 ? 0.017 -8.75 -18.531 1 91.62 95 SER A O 1
ATOM 729 N N . LYS A 1 96 ? 0.716 -9.391 -20.484 1 94.06 96 LYS A N 1
ATOM 730 C CA . LYS A 1 96 ? -0.59 -9.93 -20.844 1 94.06 96 LYS A CA 1
ATOM 731 C C . LYS A 1 96 ? -0.967 -11.109 -19.953 1 94.06 96 LYS A C 1
ATOM 733 O O . LYS A 1 96 ? -2.078 -11.164 -19.422 1 94.06 96 LYS A O 1
ATOM 738 N N . VAL A 1 97 ? -0.003 -12.102 -19.812 1 94.06 97 VAL A N 1
ATOM 739 C CA . VAL A 1 97 ? -0.242 -13.273 -18.984 1 94.06 97 VAL A CA 1
ATOM 740 C C . VAL A 1 97 ? -0.514 -12.836 -17.547 1 94.06 97 VAL A C 1
ATOM 742 O O . VAL A 1 97 ? -1.463 -13.312 -16.906 1 94.06 97 VAL A O 1
ATOM 745 N N . GLY A 1 98 ? 0.261 -11.891 -17.109 1 95.31 98 GLY A N 1
ATOM 746 C CA . GLY A 1 98 ? 0.08 -11.359 -15.766 1 95.31 98 GLY A CA 1
ATOM 747 C C . GLY A 1 98 ? -1.286 -10.742 -15.547 1 95.31 98 GLY A C 1
ATOM 748 O O . GLY A 1 98 ? -1.928 -10.984 -14.523 1 95.31 98 GLY A O 1
ATOM 749 N N . GLN A 1 99 ? -1.685 -9.984 -16.5 1 95.06 99 GLN A N 1
ATOM 750 C CA . GLN A 1 99 ? -2.982 -9.328 -16.406 1 95.06 99 GLN A CA 1
ATOM 751 C C . GLN A 1 99 ? -4.117 -10.352 -16.406 1 95.06 99 GLN A C 1
ATOM 753 O O . GLN A 1 99 ? -5.086 -10.211 -15.656 1 95.06 99 GLN A O 1
ATOM 758 N N . ASP A 1 100 ? -3.984 -11.297 -17.25 1 96.38 100 ASP A N 1
ATOM 759 C CA . ASP A 1 100 ? -4.992 -12.344 -17.328 1 96.38 100 ASP A CA 1
ATOM 760 C C . ASP A 1 100 ? -5.109 -13.078 -15.984 1 96.38 100 ASP A C 1
ATOM 762 O O . ASP A 1 100 ? -6.215 -13.305 -15.492 1 96.38 100 ASP A O 1
ATOM 766 N N . ILE A 1 101 ? -4.039 -13.406 -15.461 1 97.25 101 ILE A N 1
ATOM 767 C CA . ILE A 1 101 ? -4.027 -14.125 -14.188 1 97.25 101 ILE A CA 1
ATOM 768 C C . ILE A 1 101 ? -4.57 -13.227 -13.078 1 97.25 101 ILE A C 1
ATOM 770 O O . ILE A 1 101 ? -5.324 -13.688 -12.219 1 97.25 101 ILE A O 1
ATOM 774 N N . PHE A 1 102 ? -4.16 -11.992 -13.141 1 96.75 102 PHE A N 1
ATOM 775 C CA . PHE A 1 102 ? -4.691 -11.055 -12.156 1 96.75 102 PHE A CA 1
ATOM 776 C C . PHE A 1 102 ? -6.215 -11.031 -12.195 1 96.75 102 PHE A C 1
ATOM 778 O O . PHE A 1 102 ? -6.875 -11.125 -11.164 1 96.75 102 PHE A O 1
ATOM 785 N N . ASN A 1 103 ? -6.75 -10.953 -13.297 1 96.5 103 ASN A N 1
ATOM 786 C CA . ASN A 1 103 ? -8.203 -10.883 -13.453 1 96.5 103 ASN A CA 1
ATOM 787 C C . ASN A 1 103 ? -8.875 -12.188 -13.047 1 96.5 103 ASN A C 1
ATOM 789 O O . ASN A 1 103 ? -9.789 -12.188 -12.219 1 96.5 103 ASN A O 1
ATOM 793 N N . GLU A 1 104 ? -8.422 -13.234 -13.57 1 97.44 104 GLU A N 1
ATOM 794 C CA . GLU A 1 104 ? -9.086 -14.523 -13.383 1 97.44 104 GLU A CA 1
ATOM 795 C C . GLU A 1 104 ? -8.852 -15.062 -11.977 1 97.44 104 GLU A C 1
ATOM 797 O O . GLU A 1 104 ? -9.766 -15.617 -11.359 1 97.44 104 GLU A O 1
ATOM 802 N N . CYS A 1 105 ? -7.68 -14.891 -11.5 1 97.75 105 CYS A N 1
ATOM 803 C CA . CYS A 1 105 ? -7.309 -15.492 -10.227 1 97.75 105 CYS A CA 1
ATOM 804 C C . CYS A 1 105 ? -7.547 -14.516 -9.078 1 97.75 105 CYS A C 1
ATOM 806 O O . CYS A 1 105 ? -8.398 -14.758 -8.219 1 97.75 105 CYS A O 1
ATOM 808 N N . ILE A 1 106 ? -6.938 -13.375 -9.148 1 96.5 106 ILE A N 1
ATOM 809 C CA . ILE A 1 106 ? -6.945 -12.453 -8.016 1 96.5 106 ILE A CA 1
ATOM 810 C C . ILE A 1 106 ? -8.312 -11.789 -7.902 1 96.5 106 ILE A C 1
ATOM 812 O O . ILE A 1 106 ? -8.898 -11.742 -6.816 1 96.5 106 ILE A O 1
ATOM 816 N N . GLN A 1 107 ? -8.867 -11.359 -8.938 1 94.75 107 GLN A N 1
ATOM 817 C CA . GLN A 1 107 ? -10.102 -10.586 -8.891 1 94.75 107 GLN A CA 1
ATOM 818 C C . GLN A 1 107 ? -11.32 -11.5 -8.844 1 94.75 107 GLN A C 1
ATOM 820 O O . GLN A 1 107 ? -12.312 -11.188 -8.18 1 94.75 107 GLN A O 1
ATOM 825 N N . ARG A 1 108 ? -11.266 -12.648 -9.523 1 95.38 108 ARG A N 1
ATOM 826 C CA . ARG A 1 108 ? -12.453 -13.484 -9.633 1 95.38 108 ARG A CA 1
ATOM 827 C C . ARG A 1 108 ? -12.398 -14.641 -8.641 1 95.38 108 ARG A C 1
ATOM 829 O O . ARG A 1 108 ? -13.18 -14.688 -7.688 1 95.38 108 ARG A O 1
ATOM 836 N N . ALA A 1 109 ? -11.414 -15.477 -8.781 1 96.81 109 ALA A N 1
ATOM 837 C CA . ALA A 1 109 ? -11.375 -16.688 -7.965 1 96.81 109 ALA A CA 1
ATOM 838 C C . ALA A 1 109 ? -11.234 -16.344 -6.484 1 96.81 109 ALA A C 1
ATOM 840 O O . ALA A 1 109 ? -11.805 -17.016 -5.625 1 96.81 109 ALA A O 1
ATOM 841 N N . LEU A 1 110 ? -10.5 -15.273 -6.207 1 96.5 110 LEU A N 1
ATOM 842 C CA . LEU A 1 110 ? -10.258 -14.883 -4.82 1 96.5 110 LEU A CA 1
ATOM 843 C C . LEU A 1 110 ? -11.117 -13.688 -4.434 1 96.5 110 LEU A C 1
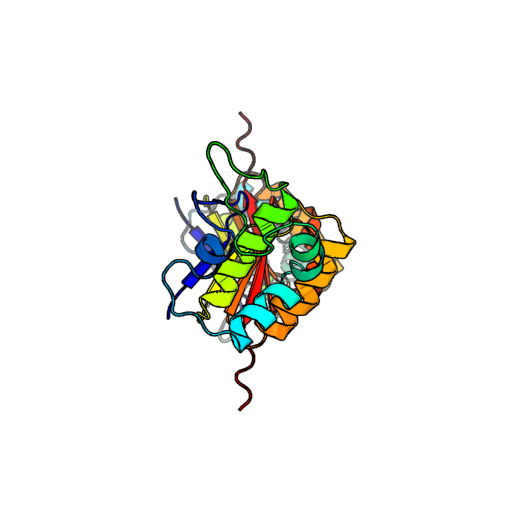ATOM 845 O O . LEU A 1 110 ? -10.781 -12.945 -3.512 1 96.5 110 LEU A O 1
ATOM 849 N N . SER A 1 111 ? -12.164 -13.422 -5.082 1 94.62 111 SER A N 1
ATOM 850 C CA . SER A 1 111 ? -12.992 -12.227 -4.93 1 94.62 111 SER A CA 1
ATOM 851 C C . SER A 1 111 ? -13.508 -12.094 -3.504 1 94.62 111 SER A C 1
ATOM 853 O O . SER A 1 111 ? -13.742 -10.984 -3.023 1 94.62 111 SER A O 1
ATOM 855 N N . ASN A 1 112 ? -13.703 -13.219 -2.803 1 94.62 112 ASN A N 1
ATOM 856 C CA . ASN A 1 112 ? -14.289 -13.18 -1.468 1 94.62 112 ASN A CA 1
ATOM 857 C C . ASN A 1 112 ? -13.219 -13.242 -0.384 1 94.62 112 ASN A C 1
ATOM 859 O O . ASN A 1 112 ? -13.531 -13.43 0.794 1 94.62 112 ASN A O 1
ATOM 863 N N . LYS A 1 113 ? -11.992 -13.156 -0.75 1 96.31 113 LYS A N 1
ATOM 864 C CA . LYS A 1 113 ? -10.867 -13.289 0.171 1 96.31 113 LYS A CA 1
ATOM 865 C C . LYS A 1 113 ? -10.203 -11.938 0.43 1 96.31 113 LYS A C 1
ATOM 867 O O . LYS A 1 113 ? -10.359 -11.008 -0.356 1 96.31 113 LYS A O 1
ATOM 872 N N . LEU A 1 114 ? -9.523 -11.805 1.544 1 95.5 114 LEU A N 1
ATOM 873 C CA . LEU A 1 114 ? -8.648 -10.656 1.781 1 95.5 114 LEU A CA 1
ATOM 874 C C . LEU A 1 114 ? -7.316 -10.828 1.066 1 95.5 114 LEU A C 1
ATOM 876 O O . LEU A 1 114 ? -6.625 -11.828 1.264 1 95.5 114 LEU A O 1
ATOM 880 N N . LYS A 1 115 ? -7.016 -9.906 0.243 1 96.5 115 LYS A N 1
ATOM 881 C CA . LYS A 1 115 ? -5.777 -9.969 -0.529 1 96.5 115 LYS A CA 1
ATOM 882 C C . LYS A 1 115 ? -4.887 -8.766 -0.24 1 96.5 115 LYS A C 1
ATOM 884 O O . LYS A 1 115 ? -5.355 -7.629 -0.218 1 96.5 115 LYS A O 1
ATOM 889 N N . ILE A 1 116 ? -3.695 -9.031 -0.013 1 96.81 116 ILE A N 1
ATOM 890 C CA . ILE A 1 116 ? -2.648 -8.031 0.137 1 96.81 116 ILE A CA 1
ATOM 891 C C . ILE A 1 116 ? -1.592 -8.219 -0.948 1 96.81 116 ILE A C 1
ATOM 893 O O . ILE A 1 116 ? -0.819 -9.18 -0.91 1 96.81 116 ILE A O 1
ATOM 897 N N . LEU A 1 117 ? -1.551 -7.359 -1.875 1 96.44 117 LEU A N 1
ATOM 898 C CA . LEU A 1 117 ? -0.664 -7.469 -3.027 1 96.44 117 LEU A CA 1
ATOM 899 C C . LEU A 1 117 ? 0.425 -6.398 -2.979 1 96.44 117 LEU A C 1
ATOM 901 O O . LEU A 1 117 ? 0.127 -5.203 -2.938 1 96.44 117 LEU A O 1
ATOM 905 N N . VAL A 1 118 ? 1.61 -6.836 -2.879 1 95.12 118 VAL A N 1
ATOM 906 C CA . VAL A 1 118 ? 2.766 -5.953 -3.004 1 95.12 118 VAL A CA 1
ATOM 907 C C . VAL A 1 118 ? 3.256 -5.945 -4.449 1 95.12 118 VAL A C 1
ATOM 909 O O . VAL A 1 118 ? 3.531 -7 -5.023 1 95.12 118 VAL A O 1
ATOM 912 N N . THR A 1 119 ? 3.379 -4.762 -5.062 1 91.5 119 THR A N 1
ATOM 913 C CA . THR A 1 119 ? 3.838 -4.695 -6.445 1 91.5 119 THR A CA 1
ATOM 914 C C . THR A 1 119 ? 4.348 -3.299 -6.781 1 91.5 119 THR A C 1
ATOM 916 O O . THR A 1 119 ? 4.117 -2.35 -6.027 1 91.5 119 THR A O 1
ATOM 919 N N . HIS A 1 120 ? 5.008 -3.238 -7.863 1 86 120 HIS A N 1
ATOM 920 C CA . HIS A 1 120 ? 5.449 -1.949 -8.383 1 86 120 HIS A CA 1
ATOM 921 C C . HIS A 1 120 ? 4.648 -1.555 -9.625 1 86 120 HIS A C 1
ATOM 923 O O . HIS A 1 120 ? 4.906 -0.513 -10.227 1 86 120 HIS A O 1
ATOM 929 N N . GLN A 1 121 ? 3.68 -2.389 -9.914 1 85.5 121 GLN A N 1
ATOM 930 C CA . GLN A 1 121 ? 2.908 -2.127 -11.125 1 85.5 121 GLN A CA 1
ATOM 931 C C . GLN A 1 121 ? 1.662 -1.302 -10.82 1 85.5 121 GLN A C 1
ATOM 933 O O . GLN A 1 121 ? 0.796 -1.736 -10.055 1 85.5 121 GLN A O 1
ATOM 938 N N . ILE A 1 122 ? 1.438 -0.245 -11.602 1 85.19 122 ILE A N 1
ATOM 939 C CA . ILE A 1 122 ? 0.369 0.717 -11.359 1 85.19 122 ILE A CA 1
ATOM 940 C C . ILE A 1 122 ? -0.954 0.161 -11.883 1 85.19 122 ILE A C 1
ATOM 942 O O . ILE A 1 122 ? -2.025 0.531 -11.398 1 85.19 122 ILE A O 1
ATOM 946 N N . LYS A 1 123 ? -0.934 -0.712 -12.812 1 86.75 123 LYS A N 1
ATOM 947 C CA . LYS A 1 123 ? -2.121 -1.181 -13.523 1 86.75 123 LYS A CA 1
ATOM 948 C C . LYS A 1 123 ? -3.096 -1.867 -12.57 1 86.75 123 LYS A C 1
ATOM 950 O O . LYS A 1 123 ? -4.281 -2.008 -12.883 1 86.75 123 LYS A O 1
ATOM 955 N N . TYR A 1 124 ? -2.678 -2.195 -11.445 1 87.56 124 TYR A N 1
ATOM 956 C CA . TYR A 1 124 ? -3.537 -2.922 -10.516 1 87.56 124 TYR A CA 1
ATOM 957 C C . TYR A 1 124 ? -4.203 -1.969 -9.531 1 87.56 124 TYR A C 1
A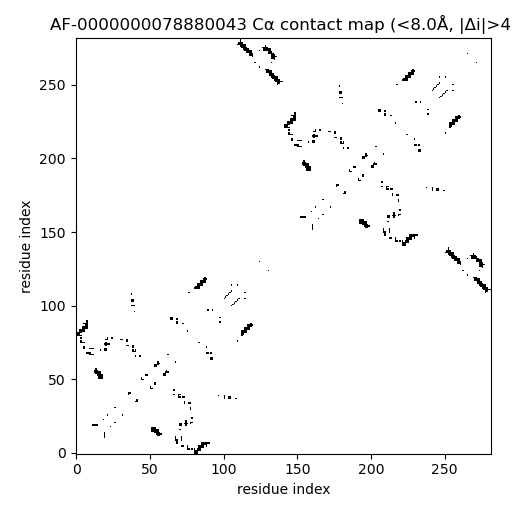TOM 959 O O . TYR A 1 124 ? -5.039 -2.385 -8.727 1 87.56 124 TYR A O 1
ATOM 967 N N . PHE A 1 125 ? -3.891 -0.71 -9.641 1 85.81 125 PHE A N 1
ATOM 968 C CA . PHE A 1 125 ? -4.312 0.32 -8.703 1 85.81 125 PHE A CA 1
ATOM 969 C C . PHE A 1 125 ? -5.832 0.385 -8.617 1 85.81 125 PHE A C 1
ATOM 971 O O . PHE A 1 125 ? -6.398 0.445 -7.523 1 85.81 125 PHE A O 1
ATOM 978 N N . ASN A 1 126 ? -6.512 0.316 -9.672 1 86.94 126 ASN A N 1
ATOM 979 C CA . ASN A 1 126 ? -7.941 0.58 -9.758 1 86.94 126 ASN A CA 1
ATOM 980 C C . ASN A 1 126 ? -8.758 -0.536 -9.109 1 86.94 126 ASN A C 1
ATOM 982 O O . ASN A 1 126 ? -9.953 -0.373 -8.859 1 86.94 126 ASN A O 1
ATOM 986 N N . PHE A 1 127 ? -8.125 -1.56 -8.711 1 86.62 127 PHE A N 1
ATOM 987 C CA . PHE A 1 127 ? -8.883 -2.703 -8.219 1 86.62 127 PHE A CA 1
ATOM 988 C C . PHE A 1 127 ? -8.734 -2.834 -6.707 1 86.62 127 PHE A C 1
ATOM 990 O O . PHE A 1 127 ? -9.344 -3.719 -6.098 1 86.62 127 PHE A O 1
ATOM 997 N N . ALA A 1 128 ? -7.988 -1.935 -6.152 1 88.88 128 ALA A N 1
ATOM 998 C CA . ALA A 1 128 ? -7.723 -2.021 -4.719 1 88.88 128 ALA A CA 1
ATOM 999 C C . ALA A 1 128 ? -8.711 -1.17 -3.926 1 88.88 128 ALA A C 1
ATOM 1001 O O . ALA A 1 128 ? -9.164 -0.128 -4.402 1 88.88 128 ALA A O 1
ATOM 1002 N N . ASP A 1 129 ? -9.094 -1.657 -2.729 1 88 129 ASP A N 1
ATOM 1003 C CA . ASP A 1 129 ? -9.883 -0.87 -1.785 1 88 129 ASP A CA 1
ATOM 1004 C C . ASP A 1 129 ? -9.031 0.209 -1.122 1 88 129 ASP A C 1
ATOM 1006 O O . ASP A 1 129 ? -9.531 1.274 -0.764 1 88 129 ASP A O 1
ATOM 1010 N N . CYS A 1 130 ? -7.824 -0.195 -0.953 1 87.69 130 CYS A N 1
ATOM 1011 C CA . CYS A 1 130 ? -6.867 0.693 -0.303 1 87.69 130 CYS A CA 1
ATOM 1012 C C . CYS A 1 130 ? -5.465 0.499 -0.874 1 87.69 130 CYS A C 1
ATOM 1014 O O . CYS A 1 130 ? -5.09 -0.616 -1.24 1 87.69 130 CYS A O 1
ATOM 1016 N N . VAL A 1 131 ? -4.781 1.595 -0.914 1 92.19 131 VAL A N 1
ATOM 1017 C CA . VAL A 1 131 ? -3.406 1.542 -1.403 1 92.19 131 VAL A CA 1
ATOM 1018 C C . VAL A 1 131 ? -2.465 2.158 -0.371 1 92.19 131 VAL A C 1
ATOM 1020 O O . VAL A 1 131 ? -2.74 3.236 0.162 1 92.19 131 VAL A O 1
ATOM 1023 N N . ILE A 1 132 ? -1.425 1.495 -0.098 1 93.69 132 ILE A N 1
ATOM 1024 C CA . ILE A 1 132 ? -0.403 1.959 0.835 1 93.69 132 ILE A CA 1
ATOM 1025 C C . ILE A 1 132 ? 0.911 2.186 0.09 1 93.69 132 ILE A C 1
ATOM 1027 O O . ILE A 1 132 ? 1.416 1.283 -0.58 1 93.69 132 ILE A O 1
ATOM 1031 N N . PHE A 1 133 ? 1.422 3.361 0.27 1 92.81 133 PHE A N 1
ATOM 1032 C CA . PHE A 1 133 ? 2.711 3.727 -0.307 1 92.81 133 PHE A CA 1
ATOM 1033 C C . PHE A 1 133 ? 3.791 3.764 0.766 1 92.81 133 PHE A C 1
ATOM 1035 O O . PHE A 1 133 ? 3.6 4.359 1.828 1 92.81 133 PHE A O 1
ATOM 1042 N N . LEU A 1 134 ? 4.887 3.07 0.475 1 92.75 134 LEU A N 1
ATOM 1043 C CA . LEU A 1 134 ? 6.035 3.086 1.379 1 92.75 134 LEU A CA 1
ATOM 1044 C C . LEU A 1 134 ? 7.23 3.771 0.727 1 92.75 134 LEU A C 1
ATOM 1046 O O . LEU A 1 134 ? 7.562 3.482 -0.425 1 92.75 134 LEU A O 1
ATOM 1050 N N . SER A 1 135 ? 7.773 4.707 1.424 1 91.06 135 SER A N 1
ATOM 1051 C CA . SER A 1 135 ? 8.984 5.387 0.962 1 91.06 135 SER A CA 1
ATOM 1052 C C . SER A 1 135 ? 10.023 5.48 2.074 1 91.06 135 SER A C 1
ATOM 1054 O O . SER A 1 135 ? 9.742 6.02 3.146 1 91.06 135 SER A O 1
ATOM 1056 N N . ARG A 1 136 ? 11.188 4.828 1.83 1 83.75 136 ARG A N 1
ATOM 1057 C CA . ARG A 1 136 ? 12.281 4.855 2.799 1 83.75 136 ARG A CA 1
ATOM 1058 C C . ARG A 1 136 ? 13.203 6.039 2.543 1 83.75 136 ARG A C 1
ATOM 1060 O O . ARG A 1 136 ? 13.492 6.371 1.391 1 83.75 136 ARG A O 1
ATOM 1067 N N . GLY A 1 137 ? 13.398 6.77 3.568 1 76.12 137 GLY A N 1
ATOM 1068 C CA . GLY A 1 137 ? 14.312 7.891 3.434 1 76.12 137 GLY A CA 1
ATOM 1069 C C . GLY A 1 137 ? 15.719 7.473 3.066 1 76.12 137 GLY A C 1
ATOM 1070 O O . GLY A 1 137 ? 16.109 6.328 3.301 1 76.12 137 GLY A O 1
ATOM 1071 N N . LYS A 1 138 ? 16.438 8.109 2.006 1 68.5 138 LYS A N 1
ATOM 1072 C CA . LYS A 1 138 ? 17.844 7.898 1.641 1 68.5 138 LYS A CA 1
ATOM 1073 C C . LYS A 1 138 ? 18.781 8.516 2.676 1 68.5 138 LYS A C 1
ATOM 1075 O O . LYS A 1 138 ? 18.562 9.656 3.109 1 68.5 138 LYS A O 1
ATOM 1080 N N . ILE A 1 139 ? 19.203 7.684 3.814 1 49.22 139 ILE A N 1
ATOM 1081 C CA . ILE A 1 139 ? 20.281 8.266 4.605 1 49.22 139 ILE A CA 1
ATOM 1082 C C . ILE A 1 139 ? 21.453 8.641 3.691 1 49.22 139 ILE A C 1
ATOM 1084 O O . ILE A 1 139 ? 21.891 7.84 2.861 1 49.22 139 ILE A O 1
ATOM 1088 N N . GLY A 1 140 ? 21.547 9.883 3.174 1 38.69 140 GLY A N 1
ATOM 1089 C CA . GLY A 1 140 ? 22.812 10.258 2.59 1 38.69 140 GLY A CA 1
ATOM 1090 C C . GLY A 1 140 ? 24 9.648 3.305 1 38.69 140 GLY A C 1
ATOM 1091 O O . GLY A 1 140 ? 24.141 9.789 4.523 1 38.69 140 GLY A O 1
ATOM 1092 N N . GLN A 1 141 ? 24.344 8.352 2.924 1 30.78 141 GLN A N 1
ATOM 1093 C CA . GLN A 1 141 ? 25.766 8.258 3.227 1 30.78 141 GLN A CA 1
ATOM 1094 C C . GLN A 1 141 ? 26.562 9.359 2.523 1 30.78 141 GLN A C 1
ATOM 1096 O O . GLN 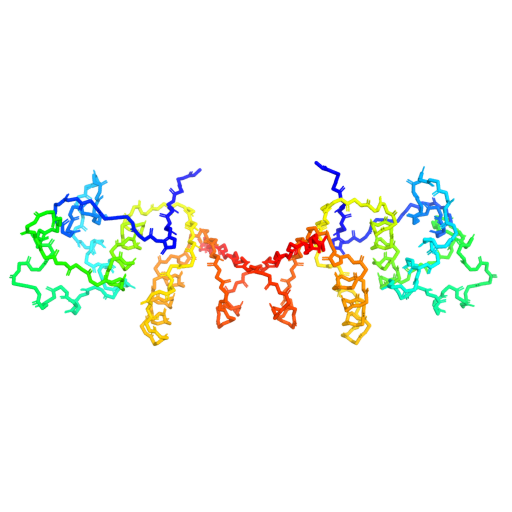A 1 141 ? 26.219 9.758 1.409 1 30.78 141 GLN A O 1
ATOM 1101 N N . GLY B 1 1 ? 12.406 3.176 16.938 1 70.06 1 GLY B N 1
ATOM 1102 C CA . GLY B 1 1 ? 12.312 4.555 16.484 1 70.06 1 GLY B CA 1
ATOM 1103 C C . GLY B 1 1 ? 10.992 5.211 16.844 1 70.06 1 GLY B C 1
ATOM 1104 O O . GLY B 1 1 ? 10.086 4.555 17.359 1 70.06 1 GLY B O 1
ATOM 1105 N N . ARG B 1 2 ? 10.883 6.457 16.891 1 90.75 2 ARG B N 1
ATOM 1106 C CA . ARG B 1 2 ? 9.656 7.195 17.172 1 90.75 2 ARG B CA 1
ATOM 1107 C C . ARG B 1 2 ? 8.766 7.277 15.938 1 90.75 2 ARG B C 1
ATOM 1109 O O . ARG B 1 2 ? 9.266 7.266 14.812 1 90.75 2 ARG B O 1
ATOM 1116 N N . ILE B 1 3 ? 7.391 7.258 16.219 1 96.19 3 ILE B N 1
ATOM 1117 C CA . ILE B 1 3 ? 6.418 7.25 15.141 1 96.19 3 ILE B CA 1
ATOM 1118 C C . ILE B 1 3 ? 5.473 8.438 15.281 1 96.19 3 ILE B C 1
ATOM 1120 O O . ILE B 1 3 ? 5.023 8.75 16.391 1 96.19 3 ILE B O 1
ATOM 1124 N N . ALA B 1 4 ? 5.266 9.141 14.227 1 97.81 4 ALA B N 1
ATOM 1125 C CA . ALA B 1 4 ? 4.203 10.141 14.156 1 97.81 4 ALA B CA 1
ATOM 1126 C C . ALA B 1 4 ? 3.051 9.648 13.281 1 97.81 4 ALA B C 1
ATOM 1128 O O . ALA B 1 4 ? 3.273 9.047 12.234 1 97.81 4 ALA B O 1
ATOM 1129 N N . TYR B 1 5 ? 1.885 9.953 13.758 1 97.81 5 TYR B N 1
ATOM 1130 C CA . TYR B 1 5 ? 0.684 9.508 13.055 1 97.81 5 TYR B CA 1
ATOM 1131 C C . TYR B 1 5 ? -0.181 10.688 12.648 1 97.81 5 TYR B C 1
ATOM 1133 O O . TYR B 1 5 ? -0.409 11.602 13.445 1 97.81 5 TYR B O 1
ATOM 1141 N N . VAL B 1 6 ? -0.562 10.68 11.438 1 98.19 6 VAL B N 1
ATOM 1142 C CA . VAL B 1 6 ? -1.518 11.648 10.914 1 98.19 6 VAL B CA 1
ATOM 1143 C C . VAL B 1 6 ? -2.797 10.938 10.477 1 98.19 6 VAL B C 1
ATOM 1145 O O . VAL B 1 6 ? -2.822 10.273 9.438 1 98.19 6 VAL B O 1
ATOM 1148 N N . PRO B 1 7 ? -3.875 11.156 11.25 1 97.62 7 PRO B N 1
ATOM 1149 C CA . PRO B 1 7 ? -5.133 10.492 10.898 1 97.62 7 PRO B CA 1
ATOM 1150 C C . PRO B 1 7 ? -5.859 11.172 9.742 1 97.62 7 PRO B C 1
ATOM 1152 O O . PRO B 1 7 ? -5.617 12.352 9.469 1 97.62 7 PRO B O 1
ATOM 1155 N N . GLN B 1 8 ? -6.68 10.391 9.102 1 95.75 8 GLN B N 1
ATOM 1156 C CA . GLN B 1 8 ? -7.516 10.953 8.055 1 95.75 8 GLN B CA 1
ATOM 1157 C C . GLN B 1 8 ? -8.367 12.102 8.578 1 95.75 8 GLN B C 1
ATOM 1159 O O . GLN B 1 8 ? -8.438 13.164 7.957 1 95.75 8 GLN B O 1
ATOM 1164 N N . ILE B 1 9 ? -9.023 11.859 9.727 1 96.06 9 ILE B N 1
ATOM 1165 C CA . ILE B 1 9 ? -9.766 12.914 10.406 1 96.06 9 ILE B CA 1
ATOM 1166 C C . ILE B 1 9 ? -8.883 13.57 11.461 1 96.06 9 ILE B C 1
ATOM 1168 O O . ILE B 1 9 ? -8.547 12.953 12.477 1 96.06 9 ILE B O 1
ATOM 1172 N N . PRO B 1 10 ? -8.57 14.789 11.266 1 96.19 10 PRO B N 1
ATOM 1173 C CA . PRO B 1 10 ? -7.641 15.438 12.203 1 96.19 10 PRO B CA 1
ATOM 1174 C C . PRO B 1 10 ? -8.266 15.688 13.57 1 96.19 10 PRO B C 1
ATOM 1176 O O . PRO B 1 10 ? -9.461 15.984 13.672 1 96.19 10 PRO B O 1
ATOM 1179 N N . TRP B 1 11 ? -7.379 15.562 14.531 1 94.44 11 TRP B N 1
ATOM 1180 C CA . TRP B 1 11 ? -7.746 15.938 15.898 1 94.44 11 TRP B CA 1
ATOM 1181 C C . TRP B 1 11 ? -7.07 17.25 16.297 1 94.44 11 TRP B C 1
ATOM 1183 O O . TRP B 1 11 ? -5.844 17.359 16.266 1 94.44 11 TRP B O 1
ATOM 1193 N N . ILE B 1 12 ? -7.883 18.172 16.672 1 95.69 12 ILE B N 1
ATOM 1194 C CA . ILE B 1 12 ? -7.375 19.484 17.094 1 95.69 12 ILE B CA 1
ATOM 1195 C C . ILE B 1 12 ? -7.781 19.75 18.547 1 95.69 12 ILE B C 1
ATOM 1197 O O . ILE B 1 12 ? -8.953 19.625 18.891 1 95.69 12 ILE B O 1
ATOM 1201 N N . SER B 1 13 ? -6.848 20.094 19.359 1 94.12 13 SER B N 1
ATOM 1202 C CA . SER B 1 13 ? -7.113 20.391 20.766 1 94.12 13 SER B CA 1
ATOM 1203 C C . SER B 1 13 ? -7.422 21.875 20.969 1 94.12 13 SER B C 1
ATOM 1205 O O . SER B 1 13 ? -7.074 22.703 20.125 1 94.12 13 SER B O 1
ATOM 1207 N N . SER B 1 14 ? -8.125 22.156 22.078 1 94.38 14 SER B N 1
ATOM 1208 C CA . SER B 1 14 ? 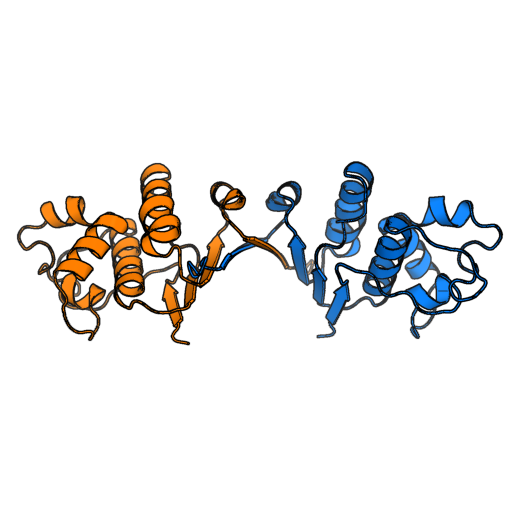-8.305 23.562 22.438 1 94.38 14 SER B CA 1
ATOM 1209 C C . SER B 1 14 ? -6.969 24.219 22.75 1 94.38 14 SER B C 1
ATOM 1211 O O . SER B 1 14 ? -6.051 23.578 23.266 1 94.38 14 SER B O 1
ATOM 1213 N N . GLY B 1 15 ? -6.969 25.516 22.406 1 95.31 15 GLY B N 1
ATOM 1214 C CA . GLY B 1 15 ? -5.727 26.25 22.562 1 95.31 15 GLY B CA 1
ATOM 1215 C C . GLY B 1 15 ? -5.312 26.984 21.297 1 95.31 15 GLY B C 1
ATOM 1216 O O . GLY B 1 15 ? -6.148 27.281 20.438 1 95.31 15 GLY B O 1
ATOM 1217 N N . THR B 1 16 ? -4.062 27.312 21.25 1 96.88 16 THR B N 1
ATOM 1218 C CA . THR B 1 16 ? -3.611 28.047 20.078 1 96.88 16 THR B CA 1
ATOM 1219 C C . THR B 1 16 ? -3.219 27.094 18.953 1 96.88 16 THR B C 1
ATOM 1221 O O . THR B 1 16 ? -2.971 25.906 19.203 1 96.88 16 THR B O 1
ATOM 1224 N N . ILE B 1 17 ? -3.162 27.641 17.766 1 97.69 17 ILE B N 1
ATOM 1225 C CA . ILE B 1 17 ? -2.654 26.859 16.625 1 97.69 17 ILE B CA 1
ATOM 1226 C C . ILE B 1 17 ? -1.216 26.422 16.906 1 97.69 17 ILE B C 1
ATOM 1228 O O . ILE B 1 17 ? -0.846 25.281 16.656 1 97.69 17 ILE B O 1
ATOM 1232 N N . ARG B 1 18 ? -0.434 27.312 17.469 1 97.94 18 ARG B N 1
ATOM 1233 C CA . ARG B 1 18 ? 0.949 27.016 17.828 1 97.94 18 ARG B CA 1
ATOM 1234 C C . ARG B 1 18 ? 1.024 25.844 18.797 1 97.94 18 ARG B C 1
ATOM 1236 O O . ARG B 1 18 ? 1.839 24.938 18.625 1 97.94 18 ARG B O 1
ATOM 1243 N N . ASP B 1 19 ? 0.139 25.797 19.781 1 97.06 19 ASP B N 1
ATOM 1244 C CA . ASP B 1 19 ? 0.118 24.719 20.766 1 97.06 19 ASP B CA 1
ATOM 1245 C C . ASP B 1 19 ? -0.229 23.391 20.094 1 97.06 19 ASP B C 1
ATOM 1247 O O . ASP B 1 19 ? 0.268 22.328 20.5 1 97.06 19 ASP B O 1
ATOM 1251 N N . ASN B 1 20 ? -1.118 23.5 19.172 1 97.44 20 ASN B N 1
ATOM 1252 C CA . ASN B 1 20 ? -1.539 22.297 18.469 1 97.44 20 ASN B CA 1
ATOM 1253 C C . ASN B 1 20 ? -0.408 21.719 17.625 1 97.44 20 ASN B C 1
ATOM 1255 O O . ASN B 1 20 ? -0.336 20.5 17.406 1 97.44 20 ASN B O 1
ATOM 1259 N N . ILE B 1 21 ? 0.505 22.578 17.141 1 98.44 21 ILE B N 1
ATOM 1260 C CA . ILE B 1 21 ? 1.587 22.125 16.266 1 98.44 21 ILE B CA 1
ATOM 1261 C C . ILE B 1 21 ? 2.766 21.656 17.125 1 98.44 21 ILE B C 1
ATOM 1263 O O . ILE B 1 21 ? 3.314 20.578 16.891 1 98.44 21 ILE B O 1
ATOM 1267 N N . THR B 1 22 ? 3.168 22.422 18.125 1 98.25 22 THR B N 1
ATOM 1268 C CA . THR B 1 22 ? 4.309 22.047 18.953 1 98.25 22 THR B CA 1
ATOM 1269 C C . THR B 1 22 ? 3.953 20.875 19.859 1 98.25 22 THR B C 1
ATOM 1271 O O . THR B 1 22 ? 4.785 20 20.109 1 98.25 22 THR B O 1
ATOM 1274 N N . PHE B 1 23 ? 2.846 20.859 20.328 1 96.94 23 PHE B N 1
ATOM 1275 C CA . PHE B 1 23 ? 2.225 19.781 21.094 1 96.94 23 PHE B CA 1
ATOM 1276 C C . PHE B 1 23 ? 3.168 19.281 22.172 1 96.94 23 PHE B C 1
ATOM 1278 O O . PHE B 1 23 ? 3.426 18.078 22.266 1 96.94 23 PHE B O 1
ATOM 1285 N N . GLY B 1 24 ? 3.688 20.109 22.938 1 95.44 24 GLY B N 1
ATOM 1286 C CA . GLY B 1 24 ? 4.5 19.797 24.094 1 95.44 24 GLY B CA 1
ATOM 1287 C C . GLY B 1 24 ? 5.988 19.812 23.812 1 95.44 24 GLY B C 1
ATOM 1288 O O . GLY B 1 24 ? 6.805 19.734 24.734 1 95.44 24 GLY B O 1
ATOM 1289 N N . LYS B 1 25 ? 6.375 19.891 22.578 1 96.69 25 LYS B N 1
ATOM 1290 C CA . LYS B 1 25 ? 7.789 19.969 22.234 1 96.69 25 LYS B CA 1
ATOM 1291 C C . LYS B 1 25 ? 8.312 21.391 22.375 1 96.69 25 LYS B C 1
ATOM 1293 O O . LYS B 1 25 ? 7.551 22.359 22.266 1 96.69 25 LYS B O 1
ATOM 1298 N N . GLN B 1 26 ? 9.578 21.438 22.531 1 96.56 26 GLN B N 1
ATOM 1299 C CA . GLN B 1 26 ? 10.219 22.75 22.672 1 96.56 26 GLN B CA 1
ATOM 1300 C C . GLN B 1 26 ? 10.172 23.516 21.344 1 96.56 26 GLN B C 1
ATOM 1302 O O . GLN B 1 26 ? 10.453 22.953 20.281 1 96.56 26 GLN B O 1
ATOM 1307 N N . MET B 1 27 ? 9.883 24.734 21.594 1 96.5 27 MET B N 1
ATOM 1308 C CA . MET B 1 27 ? 9.805 25.609 20.422 1 96.5 27 MET B CA 1
ATOM 1309 C C . MET B 1 27 ? 11.195 25.844 19.828 1 96.5 27 MET B C 1
ATOM 1311 O O . MET B 1 27 ? 12.109 26.266 20.547 1 96.5 27 MET B O 1
ATOM 1315 N N . GLU B 1 28 ? 11.266 25.609 18.609 1 96.69 28 GLU B N 1
ATOM 1316 C CA . GLU B 1 28 ? 12.398 25.969 17.766 1 96.69 28 GLU B CA 1
ATOM 1317 C C . GLU B 1 28 ? 11.945 26.797 16.562 1 96.69 28 GLU B C 1
ATOM 1319 O O . GLU B 1 28 ? 11.43 26.25 15.578 1 96.69 28 GLU B O 1
ATOM 1324 N N . GLU B 1 29 ? 12.242 27.969 16.594 1 97.12 29 GLU B N 1
ATOM 1325 C CA . GLU B 1 29 ? 11.625 28.938 15.688 1 97.12 29 GLU B CA 1
ATOM 1326 C C . GLU B 1 29 ? 11.914 28.594 14.227 1 97.12 29 GLU B C 1
ATOM 1328 O O . GLU B 1 29 ? 11.016 28.625 13.383 1 97.12 29 GLU B O 1
ATOM 1333 N N . GLU B 1 30 ? 13.156 28.359 13.977 1 97.75 30 GLU B N 1
ATOM 1334 C CA . GLU B 1 30 ? 13.523 28.062 12.594 1 97.75 30 GLU B CA 1
ATOM 1335 C C . GLU B 1 30 ? 12.797 26.812 12.086 1 97.75 30 GLU B C 1
ATOM 1337 O O . GLU B 1 30 ? 12.219 26.828 10.992 1 97.75 30 GLU B O 1
ATOM 1342 N N . ARG B 1 31 ? 12.82 25.828 12.875 1 97.56 31 ARG B N 1
ATOM 1343 C CA . ARG B 1 31 ? 12.141 24.578 12.516 1 97.56 31 ARG B CA 1
ATOM 1344 C C . ARG B 1 31 ? 10.633 24.797 12.406 1 97.56 31 ARG B C 1
ATOM 1346 O O . ARG B 1 31 ? 10 24.312 11.461 1 97.56 31 ARG B O 1
ATOM 1353 N N . TYR B 1 32 ? 10.125 25.5 13.336 1 98.56 32 TYR B N 1
ATOM 1354 C CA . TYR B 1 32 ? 8.703 25.797 13.359 1 98.56 32 TYR B CA 1
ATOM 1355 C C . TYR B 1 32 ? 8.273 26.531 12.086 1 98.56 32 TYR B C 1
ATOM 1357 O O . TYR B 1 32 ? 7.305 26.141 11.438 1 98.56 32 TYR B O 1
ATOM 1365 N N . ASN B 1 33 ? 8.992 27.531 11.695 1 98.25 33 ASN B N 1
ATOM 1366 C CA . ASN B 1 33 ? 8.68 28.297 10.5 1 98.25 33 ASN B CA 1
ATOM 1367 C C . ASN B 1 33 ? 8.789 27.438 9.242 1 98.25 33 ASN B C 1
ATOM 1369 O O . ASN B 1 33 ? 7.969 27.562 8.328 1 98.25 33 ASN B O 1
ATOM 1373 N N . LYS B 1 34 ? 9.797 26.625 9.25 1 98.38 34 LYS B N 1
ATOM 1374 C CA . LYS B 1 34 ? 9.938 25.719 8.125 1 98.38 34 LYS B CA 1
ATOM 1375 C C . LYS B 1 34 ? 8.727 24.797 8.016 1 98.38 34 LYS B C 1
ATOM 1377 O O . LYS B 1 34 ? 8.219 24.562 6.914 1 98.38 34 LYS B O 1
ATOM 1382 N N . VAL B 1 35 ? 8.281 24.281 9.094 1 98.69 35 VAL B N 1
ATOM 1383 C CA . VAL B 1 35 ? 7.145 23.359 9.141 1 98.69 35 VAL B CA 1
ATOM 1384 C C . VAL B 1 35 ? 5.887 24.078 8.648 1 98.69 35 VAL B C 1
ATOM 1386 O O . VAL B 1 35 ? 5.117 23.516 7.859 1 98.69 35 VAL B O 1
ATOM 1389 N N . LEU B 1 36 ? 5.648 25.312 9.07 1 98.5 36 LEU B N 1
ATOM 1390 C CA . LEU B 1 36 ? 4.508 26.094 8.586 1 98.5 36 LEU B CA 1
ATOM 1391 C C . LEU B 1 36 ? 4.551 26.234 7.07 1 98.5 36 LEU B C 1
ATOM 1393 O O . LEU B 1 36 ? 3.518 26.125 6.402 1 98.5 36 LEU B O 1
ATOM 1397 N N . GLY B 1 37 ? 5.703 26.469 6.57 1 98.38 37 GLY B N 1
ATOM 1398 C CA . GLY B 1 37 ? 5.883 26.641 5.137 1 98.38 37 GLY B CA 1
ATOM 1399 C C . GLY B 1 37 ? 5.578 25.391 4.348 1 98.38 37 GLY B C 1
ATOM 1400 O O . GLY B 1 37 ? 4.746 25.406 3.438 1 98.38 37 GLY B O 1
ATOM 1401 N N . VAL B 1 38 ? 6.141 24.281 4.738 1 98.31 38 VAL B N 1
ATOM 1402 C CA . VAL B 1 38 ? 6.051 23.062 3.939 1 98.31 38 VAL B CA 1
ATOM 1403 C C . VAL B 1 38 ? 4.656 22.453 4.082 1 98.31 38 VAL B C 1
ATOM 1405 O O . VAL B 1 38 ? 4.23 21.656 3.24 1 98.31 38 VAL B O 1
ATOM 1408 N N . CYS B 1 39 ? 3.945 22.812 5.148 1 98.31 39 CYS B N 1
ATOM 1409 C CA . CYS B 1 39 ? 2.598 22.297 5.348 1 98.31 39 CYS B CA 1
ATOM 1410 C C . CYS B 1 39 ? 1.552 23.266 4.82 1 98.31 39 CYS B C 1
ATOM 1412 O O . CYS B 1 39 ? 0.352 23.062 5.008 1 98.31 39 CYS B O 1
ATOM 1414 N N . GLY B 1 40 ? 2.012 24.391 4.23 1 97.31 40 GLY B N 1
ATOM 1415 C CA . GLY B 1 40 ? 1.11 25.312 3.559 1 97.31 40 GLY B CA 1
ATOM 1416 C C . GLY B 1 40 ? 0.247 26.109 4.516 1 97.31 40 GLY B C 1
ATOM 1417 O O . GLY B 1 40 ? -0.923 26.375 4.234 1 97.31 40 GLY B O 1
ATOM 1418 N N . LEU B 1 41 ? 0.845 26.516 5.629 1 97.69 41 LEU B N 1
ATOM 1419 C CA . LEU B 1 41 ? 0.028 27.172 6.641 1 97.69 41 LEU B CA 1
ATOM 1420 C C . LEU B 1 41 ? 0.327 28.672 6.691 1 97.69 41 LEU B C 1
ATOM 1422 O O . LEU B 1 41 ? -0.43 29.438 7.285 1 97.69 41 LEU B O 1
ATOM 1426 N N . VAL B 1 42 ? 1.34 29.1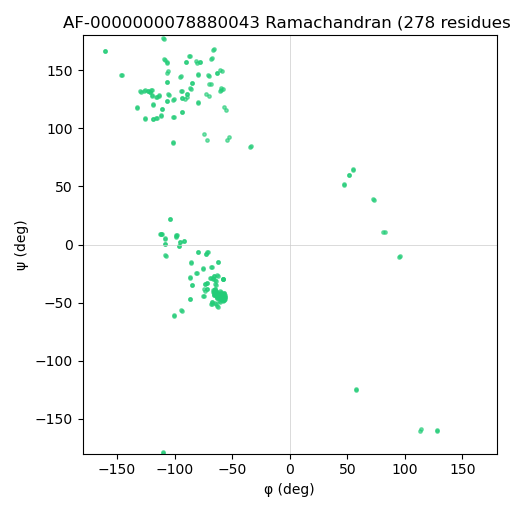25 6.02 1 97.75 42 VAL B N 1
ATOM 1427 C CA . VAL B 1 42 ? 1.817 30.5 6.152 1 97.75 42 VAL B CA 1
ATOM 1428 C C . VAL B 1 42 ? 0.732 31.469 5.695 1 97.75 42 VAL B C 1
ATOM 1430 O O . VAL B 1 42 ? 0.36 32.375 6.43 1 97.75 42 VAL B O 1
ATOM 1433 N N . SER B 1 43 ? 0.248 31.25 4.504 1 95.5 43 SER B N 1
ATOM 1434 C CA . SER B 1 43 ? -0.754 32.156 3.947 1 95.5 43 SER B CA 1
ATOM 1435 C C . SER B 1 43 ? -2.014 32.188 4.805 1 95.5 43 SER B C 1
ATOM 1437 O O . SER B 1 43 ? -2.566 33.25 5.074 1 95.5 43 SER B O 1
ATOM 1439 N N . ASP B 1 44 ? -2.484 31.078 5.273 1 94.12 44 ASP B N 1
ATOM 1440 C CA . ASP B 1 44 ? -3.68 31 6.105 1 94.12 44 ASP B CA 1
ATOM 1441 C C . ASP B 1 44 ? -3.479 31.75 7.422 1 94.12 44 ASP B C 1
ATOM 1443 O O . ASP B 1 44 ? -4.355 32.5 7.852 1 94.12 44 ASP B O 1
ATOM 1447 N N . LEU B 1 45 ? -2.377 31.562 8.008 1 95.81 45 LEU B N 1
ATOM 1448 C CA . LEU B 1 45 ? -2.111 32.156 9.312 1 95.81 45 LEU B CA 1
ATOM 1449 C C . LEU B 1 45 ? -1.976 33.656 9.219 1 95.81 45 LEU B C 1
ATOM 1451 O O . LEU B 1 45 ? -2.297 34.375 10.172 1 95.81 45 LEU B O 1
ATOM 1455 N N . SER B 1 46 ? -1.539 34.062 8.07 1 95.5 46 SER B N 1
ATOM 1456 C CA . SER B 1 46 ? -1.385 35.5 7.871 1 95.5 46 SER B CA 1
ATOM 1457 C C . SER B 1 46 ? -2.738 36.188 7.844 1 95.5 46 SER B C 1
ATOM 1459 O O . SER B 1 46 ? -2.818 37.406 8.055 1 95.5 46 SER B O 1
ATOM 1461 N N . LEU B 1 47 ? -3.773 35.406 7.605 1 92.25 47 LEU B N 1
ATOM 1462 C CA . LEU B 1 47 ? -5.117 35.969 7.523 1 92.25 47 LEU B CA 1
ATOM 1463 C C . LEU B 1 47 ? -5.75 36.062 8.906 1 92.25 47 LEU B C 1
ATOM 1465 O O . LEU B 1 47 ? -6.766 36.75 9.086 1 92.25 47 LEU B O 1
ATOM 1469 N N . PHE B 1 48 ? -5.207 35.406 9.867 1 93.94 48 PHE B N 1
ATOM 1470 C CA . PHE B 1 48 ? -5.699 35.469 11.234 1 93.94 48 PHE B CA 1
ATOM 1471 C C . PHE B 1 48 ? -5.074 36.656 11.977 1 93.94 48 PHE B C 1
ATOM 1473 O O . PHE B 1 48 ? -3.854 36.844 11.961 1 93.94 48 PHE B O 1
ATOM 1480 N N . PRO B 1 49 ? -5.875 37.406 12.688 1 92.19 49 PRO B N 1
ATOM 1481 C CA . PRO B 1 49 ? -5.355 38.562 13.391 1 92.19 49 PRO B CA 1
ATOM 1482 C C . PRO B 1 49 ? -4.242 38.219 14.375 1 92.19 49 PRO B C 1
ATOM 1484 O O . PRO B 1 49 ? -3.305 39 14.562 1 92.19 49 PRO B O 1
ATOM 1487 N N . ARG B 1 50 ? -4.262 37.031 14.938 1 94.88 50 ARG B N 1
ATOM 1488 C CA . ARG B 1 50 ? -3.256 36.656 15.922 1 94.88 50 ARG B CA 1
ATOM 1489 C C . ARG B 1 50 ? -2.342 35.562 15.367 1 94.88 50 ARG B C 1
ATOM 1491 O O . ARG B 1 50 ? -1.634 34.906 16.125 1 94.88 50 ARG B O 1
ATOM 1498 N N . GLY B 1 51 ? -2.5 35.312 14.086 1 95.75 51 GLY B N 1
ATOM 1499 C CA . GLY B 1 51 ? -1.646 34.312 13.453 1 95.75 51 GLY B CA 1
ATOM 1500 C C . GLY B 1 51 ? -1.737 32.938 14.109 1 95.75 51 GLY B C 1
ATOM 1501 O O . GLY B 1 51 ? -2.832 32.406 14.289 1 95.75 51 GLY B O 1
ATOM 1502 N N . ASP B 1 52 ? -0.467 32.469 14.5 1 96.75 52 ASP B N 1
ATOM 1503 C CA . ASP B 1 52 ? -0.402 31.125 15.07 1 96.75 52 ASP B CA 1
ATOM 1504 C C . ASP B 1 52 ? -0.836 31.141 16.531 1 96.75 52 ASP B C 1
ATOM 1506 O O . ASP B 1 52 ? -1.032 30.078 17.141 1 96.75 52 ASP B O 1
ATOM 1510 N N . LEU B 1 53 ? -1.085 32.312 17.125 1 96.25 53 LEU B N 1
ATOM 1511 C CA . LEU B 1 53 ? -1.56 32.406 18.5 1 96.25 53 LEU B CA 1
ATOM 1512 C C . LEU B 1 53 ? -3.084 32.438 18.547 1 96.25 53 LEU B C 1
ATOM 1514 O O . LEU B 1 53 ? -3.672 32.562 19.625 1 96.25 53 LEU B O 1
ATOM 1518 N N . THR B 1 54 ? -3.646 32.312 17.375 1 95.62 54 THR B N 1
ATOM 1519 C CA . THR B 1 54 ? -5.102 32.219 17.328 1 95.62 54 THR B CA 1
ATOM 1520 C C . THR B 1 54 ? -5.605 31.031 18.156 1 95.62 54 THR B C 1
ATOM 1522 O O . THR B 1 54 ? -5.086 29.922 18.031 1 95.62 54 THR B O 1
ATOM 1525 N N . VAL B 1 55 ? -6.602 31.281 18.938 1 94.56 55 VAL B N 1
ATOM 1526 C CA . VAL B 1 55 ? -7.168 30.266 19.812 1 94.56 55 VAL B CA 1
ATOM 1527 C C . VAL B 1 55 ? -8.266 29.5 19.078 1 94.56 55 VAL B C 1
ATOM 1529 O O . VAL B 1 55 ? -9.109 30.094 18.406 1 94.56 55 VAL B O 1
ATOM 1532 N N . ILE B 1 56 ? -8.078 28.172 19.172 1 91.94 56 ILE B N 1
ATOM 1533 C CA . ILE B 1 56 ? -9.07 27.281 18.562 1 91.94 56 ILE B CA 1
ATOM 1534 C C . ILE B 1 56 ? -9.875 26.594 19.672 1 91.94 56 ILE B C 1
ATOM 1536 O O . ILE B 1 56 ? -9.344 26.281 20.734 1 91.94 56 ILE B O 1
ATOM 1540 N N . GLY B 1 57 ? -11.07 26.078 19.438 1 79.56 57 GLY B N 1
ATOM 1541 C CA . GLY B 1 57 ? -11.945 25.406 20.391 1 79.56 57 GLY B CA 1
ATOM 1542 C C . GLY B 1 57 ? -13.227 26.172 20.672 1 79.56 57 GLY B C 1
ATOM 1543 O O . GLY B 1 57 ? -13.773 26.812 19.766 1 79.56 57 GLY B O 1
ATOM 1544 N N . GLN B 1 58 ? -13.719 25.719 21.906 1 69.75 58 GLN B N 1
ATOM 1545 C CA . GLN B 1 58 ? -14.945 26.391 22.312 1 69.75 58 GLN B CA 1
ATOM 1546 C C . GLN B 1 58 ? -14.758 27.906 22.375 1 69.75 58 GLN B C 1
ATOM 1548 O O . GLN B 1 58 ? -13.812 28.391 23 1 69.75 58 GLN B O 1
ATOM 1553 N N . ARG B 1 59 ? -15.367 28.766 21.688 1 65 59 ARG B N 1
ATOM 1554 C CA . ARG B 1 59 ? -15.414 30.219 21.578 1 65 59 ARG B CA 1
ATOM 1555 C C . ARG B 1 59 ? -14.25 30.75 20.734 1 65 59 ARG B C 1
ATOM 1557 O O . ARG B 1 59 ? -13.922 31.922 20.797 1 65 59 ARG B O 1
ATOM 1564 N N . GLY B 1 60 ? -13.586 29.953 20.125 1 72.81 60 GLY B N 1
ATOM 1565 C CA . GLY B 1 60 ? -12.477 30.391 19.281 1 72.81 60 GLY B CA 1
ATOM 1566 C C . GLY B 1 60 ? -12.742 30.219 17.797 1 72.81 60 GLY B C 1
ATOM 1567 O O . GLY B 1 60 ? -13.875 29.984 17.391 1 72.81 60 GLY B O 1
ATOM 1568 N N . ALA B 1 61 ? -11.695 30.594 17.016 1 74.62 61 ALA B N 1
ATOM 1569 C CA . ALA B 1 61 ? -11.812 30.5 15.562 1 74.62 61 ALA B CA 1
ATOM 1570 C C . ALA B 1 61 ? -12.055 29.047 15.125 1 74.62 61 ALA B C 1
ATOM 1572 O O . ALA B 1 61 ? -11.703 28.109 15.852 1 74.62 61 ALA B O 1
ATOM 1573 N N . SER B 1 62 ? -12.734 29.016 14.055 1 85.81 62 SER B N 1
ATOM 1574 C CA . SER B 1 62 ? -12.969 27.703 13.461 1 85.81 62 SER B CA 1
ATOM 1575 C C . SER B 1 62 ? -12.031 27.469 12.281 1 85.81 62 SER B C 1
ATOM 1577 O O . SER B 1 62 ? -11.82 28.344 11.453 1 85.81 62 SER B O 1
ATOM 1579 N N . LEU B 1 63 ? -11.352 26.453 12.359 1 92.69 63 LEU B N 1
ATOM 1580 C CA . LEU B 1 63 ? -10.539 26.031 11.227 1 92.69 63 LEU B CA 1
ATOM 1581 C C . LEU B 1 63 ? -11.359 25.203 10.242 1 92.69 63 LEU B C 1
ATOM 1583 O O . LEU B 1 63 ? -12.203 24.406 10.648 1 92.69 63 LEU B O 1
ATOM 1587 N N . SER B 1 64 ? -11.125 25.469 8.93 1 92.44 64 SER B N 1
ATOM 1588 C CA . SER B 1 64 ? -11.727 24.609 7.918 1 92.44 64 SER B CA 1
ATOM 1589 C C . SER B 1 64 ? -11.156 23.188 7.988 1 92.44 64 SER B C 1
ATOM 1591 O O . SER B 1 64 ? -10.148 22.969 8.664 1 92.44 64 SER B O 1
ATOM 1593 N N . GLY B 1 65 ? -11.734 22.234 7.316 1 93.88 65 GLY B N 1
ATOM 1594 C CA . GLY B 1 65 ? -11.219 20.891 7.254 1 93.88 65 GLY B CA 1
ATOM 1595 C C . GLY B 1 65 ? -9.797 20.812 6.723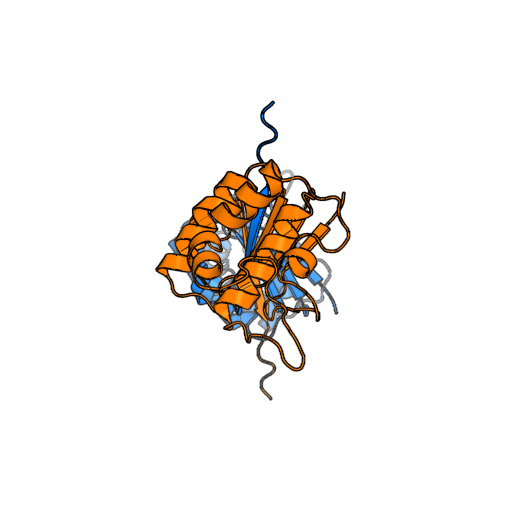 1 93.88 65 GLY B C 1
ATOM 1596 O O . GLY B 1 65 ? -8.953 20.109 7.277 1 93.88 65 GLY B O 1
ATOM 1597 N N . GLY B 1 66 ? -9.578 21.578 5.688 1 95.56 66 GLY B N 1
ATOM 1598 C CA . GLY B 1 66 ? -8.242 21.625 5.117 1 95.56 66 GLY B CA 1
ATOM 1599 C C . GLY B 1 66 ? -7.215 22.219 6.059 1 95.56 66 GLY B C 1
ATOM 1600 O O . GLY B 1 66 ? -6.078 21.75 6.125 1 95.56 66 GLY B O 1
ATOM 1601 N N . GLN B 1 67 ? -7.621 23.25 6.742 1 95.75 67 GLN B N 1
ATOM 1602 C CA . GLN B 1 67 ? -6.723 23.859 7.715 1 95.75 67 GLN B CA 1
ATOM 1603 C C . GLN B 1 67 ? -6.414 22.906 8.867 1 95.75 67 GLN B C 1
ATOM 1605 O O . GLN B 1 67 ? -5.262 22.797 9.297 1 95.75 67 GLN B O 1
ATOM 1610 N N . GLN B 1 68 ? -7.422 22.203 9.312 1 96.06 68 GLN B N 1
ATOM 1611 C CA . GLN B 1 68 ? -7.23 21.25 10.391 1 96.06 68 GLN B CA 1
ATOM 1612 C C . GLN B 1 68 ? -6.277 20.125 9.969 1 96.06 68 GLN B C 1
ATOM 1614 O O . GLN B 1 68 ? -5.402 19.734 10.742 1 96.06 68 GLN B O 1
ATOM 1619 N N . SER B 1 69 ? -6.457 19.672 8.773 1 96.94 69 SER B N 1
ATOM 1620 C CA . SER B 1 69 ? -5.594 18.625 8.25 1 96.94 69 SER B CA 1
ATOM 1621 C C . SER B 1 69 ? -4.141 19.078 8.188 1 96.94 69 SER B C 1
ATOM 1623 O O . SER B 1 69 ? -3.234 18.328 8.562 1 96.94 69 SER B O 1
ATOM 1625 N N . ARG B 1 70 ? -3.982 20.297 7.73 1 97.94 70 ARG B N 1
ATOM 1626 C CA . ARG B 1 70 ? -2.627 20.812 7.574 1 97.94 70 ARG B CA 1
ATOM 1627 C C . ARG B 1 70 ? -1.991 21.094 8.93 1 97.94 70 ARG B C 1
ATOM 1629 O O . ARG B 1 70 ? -0.783 20.922 9.109 1 97.94 70 ARG B O 1
ATOM 1636 N N . VAL B 1 71 ? -2.748 21.5 9.93 1 97.56 71 VAL B N 1
ATOM 1637 C CA . VAL B 1 71 ? -2.244 21.672 11.289 1 97.56 71 VAL B CA 1
ATOM 1638 C C . VAL B 1 71 ? -1.834 20.328 11.875 1 97.56 71 VAL B C 1
ATOM 1640 O O . VAL B 1 71 ? -0.775 20.203 12.492 1 97.56 71 VAL B O 1
ATOM 1643 N N . SER B 1 72 ? -2.664 19.344 11.648 1 98 72 SER B N 1
ATOM 1644 C CA . SER B 1 72 ? -2.357 18 12.102 1 98 72 SER B CA 1
ATOM 1645 C C . SER B 1 72 ? -1.064 17.484 11.469 1 98 72 SER B C 1
ATOM 1647 O O . SER B 1 72 ? -0.222 16.906 12.156 1 98 72 SER B O 1
ATOM 1649 N N . LEU B 1 73 ? -0.912 17.688 10.227 1 98.5 73 LEU B N 1
ATOM 1650 C CA . LEU B 1 73 ? 0.306 17.297 9.523 1 98.5 73 LEU B CA 1
ATOM 1651 C C . LEU B 1 73 ? 1.515 18.047 10.07 1 98.5 73 LEU B C 1
ATOM 1653 O O . LEU B 1 73 ? 2.566 17.453 10.305 1 98.5 73 LEU B O 1
ATOM 1657 N N . ALA B 1 74 ? 1.343 19.328 10.266 1 98.69 74 ALA B N 1
ATOM 1658 C CA . ALA B 1 74 ? 2.418 20.156 10.812 1 98.69 74 ALA B CA 1
ATOM 1659 C C . ALA B 1 74 ? 2.879 19.625 12.172 1 98.69 74 ALA B C 1
ATOM 1661 O O . ALA B 1 74 ? 4.074 19.609 12.461 1 98.69 74 ALA B O 1
ATOM 1662 N N . ARG B 1 75 ? 1.934 19.25 12.984 1 98.5 75 ARG B N 1
ATOM 1663 C CA . ARG B 1 75 ? 2.26 18.672 14.281 1 98.5 75 ARG B CA 1
ATOM 1664 C C . ARG B 1 75 ? 3.158 17.453 14.125 1 98.5 75 ARG B C 1
ATOM 1666 O O . ARG B 1 75 ? 4.156 17.312 14.836 1 98.5 75 ARG B O 1
ATOM 1673 N N . ALA B 1 76 ? 2.795 16.625 13.203 1 98.5 76 ALA B N 1
ATOM 1674 C CA . ALA B 1 76 ? 3.586 15.414 12.953 1 98.5 76 ALA B CA 1
ATOM 1675 C C . ALA B 1 76 ? 4.988 15.773 12.469 1 98.5 76 ALA B C 1
ATOM 1677 O O . ALA B 1 76 ? 5.977 15.211 12.938 1 98.5 76 ALA B O 1
ATOM 1678 N N . VAL B 1 77 ? 5.098 16.656 11.562 1 98.44 77 VAL B N 1
ATOM 1679 C CA . VAL B 1 77 ? 6.379 17.031 10.969 1 98.44 77 VAL B CA 1
ATOM 1680 C C . VAL B 1 77 ? 7.254 17.703 12.023 1 98.44 77 VAL B C 1
ATOM 1682 O O . VAL B 1 77 ? 8.461 17.453 12.094 1 98.44 77 VAL B O 1
ATOM 1685 N N . PHE B 1 78 ? 6.664 18.516 12.852 1 98.56 78 PHE B N 1
ATOM 1686 C CA . PHE B 1 78 ? 7.418 19.219 13.883 1 98.56 78 PHE B CA 1
ATOM 1687 C C . PHE B 1 78 ? 7.992 18.219 14.891 1 98.56 78 PHE B C 1
ATOM 1689 O O . PHE B 1 78 ? 9.062 18.453 15.453 1 98.56 78 PHE B O 1
ATOM 1696 N N . ALA B 1 79 ? 7.281 17.172 15.055 1 97.44 79 ALA B N 1
ATOM 1697 C CA . ALA B 1 79 ? 7.723 16.156 16 1 97.44 79 ALA B CA 1
ATOM 1698 C C . ALA B 1 79 ? 9.07 15.555 15.586 1 97.44 79 ALA B C 1
ATOM 1700 O O . ALA B 1 79 ? 9.82 15.062 16.438 1 97.44 79 ALA B O 1
ATOM 1701 N N . ASP B 1 80 ? 9.359 15.57 14.32 1 96.5 80 ASP B N 1
ATOM 1702 C CA . ASP B 1 80 ? 10.656 15.18 13.766 1 96.5 80 ASP B CA 1
ATOM 1703 C C . ASP B 1 80 ? 11.039 13.773 14.219 1 96.5 80 ASP B C 1
ATOM 1705 O O . ASP B 1 80 ? 12.117 13.57 14.781 1 96.5 80 ASP B O 1
ATOM 1709 N N . VAL B 1 81 ? 10.273 12.812 13.789 1 96.81 81 VAL B N 1
ATOM 1710 C CA . VAL B 1 81 ? 10.484 11.422 14.172 1 96.81 81 VAL B CA 1
ATOM 1711 C C . VAL B 1 81 ? 10.992 10.625 12.969 1 96.81 81 VAL B C 1
ATOM 1713 O O . VAL B 1 81 ? 11.148 11.172 11.875 1 96.81 81 VAL B O 1
ATOM 1716 N N . GLU B 1 82 ? 11.281 9.359 13.148 1 96.19 82 GLU B N 1
ATOM 1717 C CA . GLU B 1 82 ? 11.914 8.539 12.117 1 96.19 82 GLU B CA 1
ATOM 1718 C C . GLU B 1 82 ? 10.875 7.926 11.188 1 96.19 82 GLU B C 1
ATOM 1720 O O . GLU B 1 82 ? 11.156 7.676 10.016 1 96.19 82 GLU B O 1
ATOM 1725 N N . ILE B 1 83 ? 9.719 7.703 11.664 1 97.12 83 ILE B N 1
ATOM 1726 C CA . ILE B 1 83 ? 8.695 7.008 10.891 1 97.12 83 ILE B CA 1
ATOM 1727 C C . ILE B 1 83 ? 7.395 7.812 10.914 1 97.12 83 ILE B C 1
ATOM 1729 O O . ILE B 1 83 ? 6.914 8.195 11.984 1 97.12 83 ILE B O 1
ATOM 1733 N N . TYR B 1 84 ? 6.812 8.008 9.742 1 98.12 84 TYR B N 1
ATOM 1734 C CA . TYR B 1 84 ? 5.555 8.742 9.609 1 98.12 84 TYR B CA 1
ATOM 1735 C C . TYR B 1 84 ? 4.469 7.852 9.016 1 98.12 84 TYR B C 1
ATOM 1737 O O . TYR B 1 84 ? 4.629 7.324 7.906 1 98.12 84 TYR B O 1
ATOM 1745 N N . LEU B 1 85 ? 3.393 7.652 9.719 1 98.06 85 LEU B N 1
ATOM 1746 C CA . LEU B 1 85 ? 2.193 6.973 9.242 1 98.06 85 LEU B CA 1
ATOM 1747 C C . LEU B 1 85 ? 1.117 7.977 8.852 1 98.06 85 LEU B C 1
ATOM 1749 O O . LEU B 1 85 ? 0.514 8.617 9.711 1 98.06 85 LEU B O 1
ATOM 1753 N N . LEU B 1 86 ? 0.886 8.07 7.637 1 98.06 86 LEU B N 1
ATOM 1754 C CA . LEU B 1 86 ? -0.03 9.07 7.098 1 98.06 86 LEU B CA 1
ATOM 1755 C C . LEU B 1 86 ? -1.282 8.406 6.531 1 98.06 86 LEU B C 1
ATOM 1757 O O . LEU B 1 86 ? -1.221 7.727 5.504 1 98.06 86 LEU B O 1
ATOM 1761 N N . ASP B 1 87 ? -2.34 8.633 7.188 1 97.06 87 ASP B N 1
ATOM 1762 C CA . ASP B 1 87 ? -3.594 8 6.793 1 97.06 87 ASP B CA 1
ATOM 1763 C C . ASP B 1 87 ? -4.484 8.977 6.027 1 97.06 87 ASP B C 1
ATOM 1765 O O . ASP B 1 87 ? -5.34 9.641 6.617 1 97.06 87 ASP B O 1
ATOM 1769 N N . ASP B 1 88 ? -4.305 9.039 4.715 1 95.38 88 ASP B N 1
ATOM 1770 C CA . ASP B 1 88 ? -5.012 9.891 3.766 1 95.38 88 ASP B CA 1
ATOM 1771 C C . ASP B 1 88 ? -4.992 11.344 4.219 1 95.38 88 ASP B C 1
ATOM 1773 O O . ASP B 1 88 ? -6.039 11.992 4.297 1 95.38 88 ASP B O 1
ATOM 1777 N N . PRO B 1 89 ? -3.828 11.859 4.352 1 95.69 89 PRO B N 1
ATOM 1778 C CA . PRO B 1 89 ? -3.695 13.188 4.941 1 95.69 89 PRO B CA 1
ATOM 1779 C C . PRO B 1 89 ? -4.164 14.297 4.004 1 95.69 89 PRO B C 1
ATOM 1781 O O . PRO B 1 89 ? -4.324 15.445 4.43 1 95.69 89 PRO B O 1
ATOM 1784 N N . PHE B 1 90 ? -4.453 13.953 2.777 1 94.19 90 PHE B N 1
ATOM 1785 C CA . PHE B 1 90 ? -4.711 14.992 1.788 1 94.19 90 PHE B CA 1
ATOM 1786 C C . PHE B 1 90 ? -6.168 14.977 1.35 1 94.19 90 PHE B C 1
ATOM 1788 O O . PHE B 1 90 ? -6.551 15.688 0.419 1 94.19 90 PHE B O 1
ATOM 1795 N N . SER B 1 91 ? -6.949 14.234 1.99 1 89.75 91 SER B N 1
ATOM 1796 C CA . SER B 1 91 ? -8.312 13.969 1.526 1 89.75 91 SER B CA 1
ATOM 1797 C C . SER B 1 91 ? -9.164 15.234 1.562 1 89.75 91 SER B C 1
ATOM 1799 O O . SER B 1 91 ? -10.117 15.367 0.796 1 89.75 91 SER B O 1
ATOM 1801 N N . SER B 1 92 ? -8.891 16.172 2.406 1 91.25 92 SER B N 1
ATOM 1802 C CA . SER B 1 92 ? -9.703 17.375 2.568 1 91.25 92 SER B CA 1
ATOM 1803 C C . SER B 1 92 ? -9.094 18.562 1.812 1 91.25 92 SER B C 1
ATOM 1805 O O . SER B 1 92 ? -9.586 19.688 1.912 1 91.25 92 SER B O 1
ATOM 1807 N N . LEU B 1 93 ? -8.141 18.391 1.071 1 93.69 93 LEU B N 1
ATOM 1808 C CA . LEU B 1 93 ? -7.445 19.453 0.353 1 93.69 93 LEU B CA 1
ATOM 1809 C C . LEU B 1 93 ? -7.781 19.422 -1.134 1 93.69 93 LEU B C 1
ATOM 1811 O O . LEU B 1 93 ? -8.023 18.344 -1.69 1 93.69 93 LEU B O 1
ATOM 1815 N N . ASP B 1 94 ? -7.773 20.625 -1.669 1 91.69 94 ASP B N 1
ATOM 1816 C CA . ASP B 1 94 ? -7.883 20.609 -3.125 1 91.69 94 ASP B CA 1
ATOM 1817 C C . ASP B 1 94 ? -6.637 20 -3.766 1 91.69 94 ASP B C 1
ATOM 1819 O O . ASP B 1 94 ? -5.574 19.953 -3.139 1 91.69 94 ASP B O 1
ATOM 1823 N N . SER B 1 95 ? -6.746 19.562 -5.008 1 91.62 95 SER B N 1
ATOM 1824 C CA . SER B 1 95 ? -5.723 18.781 -5.695 1 91.62 95 SER B CA 1
ATOM 1825 C C . SER B 1 95 ? -4.406 19.547 -5.773 1 91.62 95 SER B C 1
ATOM 1827 O O . SER B 1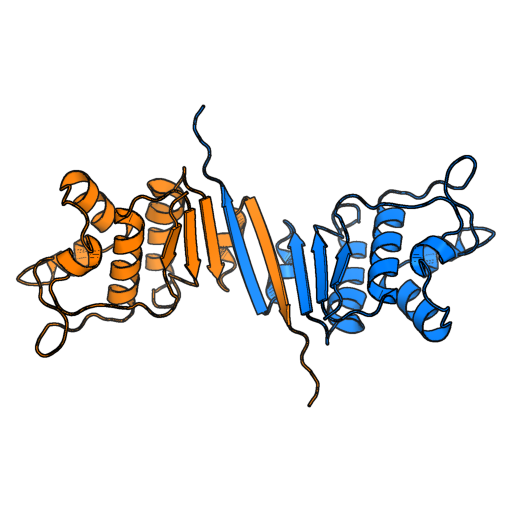 95 ? -3.342 18.984 -5.5 1 91.62 95 SER B O 1
ATOM 1829 N N . LYS B 1 96 ? -4.441 20.766 -6.07 1 93.88 96 LYS B N 1
ATOM 1830 C CA . LYS B 1 96 ? -3.221 21.547 -6.223 1 93.88 96 LYS B CA 1
ATOM 1831 C C . LYS B 1 96 ? -2.506 21.719 -4.887 1 93.88 96 LYS B C 1
ATOM 1833 O O . LYS B 1 96 ? -1.297 21.484 -4.789 1 93.88 96 LYS B O 1
ATOM 1838 N N . VAL B 1 97 ? -3.285 22.156 -3.828 1 94.06 97 VAL B N 1
ATOM 1839 C CA . VAL B 1 97 ? -2.719 22.344 -2.498 1 94.06 97 VAL B CA 1
ATOM 1840 C C . VAL B 1 97 ? -2.143 21.031 -1.987 1 94.06 97 VAL B C 1
ATOM 1842 O O . VAL B 1 97 ? -1.02 21 -1.479 1 94.06 97 VAL B O 1
ATOM 1845 N N . GLY B 1 98 ? -2.879 19.984 -2.225 1 95.25 98 GLY B N 1
ATOM 1846 C CA . GLY B 1 98 ? -2.424 18.672 -1.816 1 95.25 98 GLY B CA 1
ATOM 1847 C C . GLY B 1 98 ? -1.123 18.25 -2.479 1 95.25 98 GLY B C 1
ATOM 1848 O O . GLY B 1 98 ? -0.22 17.734 -1.815 1 95.25 98 GLY B O 1
ATOM 1849 N N . GLN B 1 99 ? -1.07 18.5 -3.729 1 95.06 99 GLN B N 1
ATOM 1850 C CA . GLN B 1 99 ? 0.131 18.141 -4.473 1 95.06 99 GLN B CA 1
ATOM 1851 C C . GLN B 1 99 ? 1.332 18.969 -4.008 1 95.06 99 GLN B C 1
ATOM 1853 O O . GLN B 1 99 ? 2.439 18.438 -3.887 1 95.06 99 GLN B O 1
ATOM 1858 N N . ASP B 1 100 ? 1.098 20.203 -3.812 1 96.31 100 ASP B N 1
ATOM 1859 C CA . ASP B 1 100 ? 2.164 21.078 -3.33 1 96.31 100 ASP B CA 1
ATOM 1860 C C . ASP B 1 100 ? 2.693 20.609 -1.979 1 96.31 100 ASP B C 1
ATOM 1862 O O . ASP B 1 100 ? 3.908 20.516 -1.776 1 96.31 100 ASP B O 1
ATOM 1866 N N . ILE B 1 101 ? 1.834 20.297 -1.136 1 97.19 101 ILE B N 1
ATOM 1867 C CA . ILE B 1 101 ? 2.221 19.844 0.197 1 97.19 101 ILE B CA 1
ATOM 1868 C C . ILE B 1 101 ? 2.928 18.5 0.098 1 97.19 101 ILE B C 1
ATOM 1870 O O . ILE B 1 101 ? 3.922 18.25 0.789 1 97.19 101 ILE B O 1
ATOM 1874 N N . PHE B 1 102 ? 2.4 17.672 -0.752 1 96.75 102 PHE B N 1
ATOM 1875 C CA . PHE B 1 102 ? 3.059 16.375 -0.956 1 96.75 102 PHE B CA 1
ATOM 1876 C C . PHE B 1 102 ? 4.508 16.578 -1.383 1 96.75 102 PHE B C 1
ATOM 1878 O O . PHE B 1 102 ? 5.414 15.953 -0.825 1 96.75 102 PHE B O 1
ATOM 1885 N N . ASN B 1 103 ? 4.715 17.406 -2.262 1 96.5 103 ASN B N 1
ATOM 1886 C CA . ASN B 1 103 ? 6.059 17.641 -2.779 1 96.5 103 ASN B CA 1
ATOM 1887 C C . ASN B 1 103 ? 6.953 18.297 -1.732 1 96.5 103 ASN B C 1
ATOM 1889 O O . ASN B 1 103 ? 8.039 17.797 -1.434 1 96.5 103 ASN B O 1
ATOM 1893 N N . GLU B 1 104 ? 6.504 19.328 -1.167 1 97.44 104 GLU B N 1
ATOM 1894 C CA . GLU B 1 104 ? 7.328 20.141 -0.269 1 97.44 104 GLU B CA 1
ATOM 1895 C C . GLU B 1 104 ? 7.52 19.438 1.075 1 97.44 104 GLU B C 1
ATOM 1897 O O . GLU B 1 104 ? 8.609 19.469 1.645 1 97.44 104 GLU B O 1
ATOM 1902 N N . CYS B 1 105 ? 6.504 18.812 1.53 1 97.75 105 CYS B N 1
ATOM 1903 C CA . CYS B 1 105 ? 6.539 18.234 2.869 1 97.75 105 CYS B CA 1
ATOM 1904 C C . CYS B 1 105 ? 6.949 16.781 2.822 1 97.75 105 CYS B C 1
ATOM 1906 O O . CYS B 1 105 ? 8.016 16.406 3.32 1 97.75 105 CYS B O 1
ATOM 1908 N N . ILE B 1 106 ? 6.23 15.984 2.078 1 96.56 106 ILE B N 1
ATOM 1909 C CA . ILE B 1 106 ? 6.426 14.539 2.113 1 96.56 106 ILE B CA 1
ATOM 1910 C C . ILE B 1 106 ? 7.699 14.172 1.354 1 96.56 106 ILE B C 1
ATOM 1912 O O . ILE B 1 106 ? 8.531 13.414 1.857 1 96.56 106 ILE B O 1
ATOM 1916 N N . GLN B 1 107 ? 7.91 14.719 0.252 1 94.81 107 GLN B N 1
ATOM 1917 C CA . GLN B 1 107 ? 9.023 14.312 -0.595 1 94.81 107 GLN B CA 1
ATOM 1918 C C . GLN B 1 107 ? 10.312 15.039 -0.195 1 94.81 107 GLN B C 1
ATOM 1920 O O . GLN B 1 107 ? 11.398 14.461 -0.251 1 94.81 107 GLN B O 1
ATOM 1925 N N . ARG B 1 108 ? 10.203 16.297 0.236 1 95.38 108 ARG B N 1
ATOM 1926 C CA . ARG B 1 108 ? 11.406 17.078 0.489 1 95.38 108 ARG B CA 1
ATOM 1927 C C . ARG B 1 108 ? 11.734 17.125 1.979 1 95.38 108 ARG B C 1
ATOM 1929 O O . ARG B 1 108 ? 12.734 16.547 2.414 1 95.38 108 ARG B O 1
ATOM 1936 N N . ALA B 1 109 ? 10.844 17.656 2.75 1 96.81 109 ALA B N 1
ATOM 1937 C CA . ALA B 1 109 ? 11.148 17.859 4.164 1 96.81 109 ALA B CA 1
ATOM 1938 C C . ALA B 1 109 ? 11.352 16.531 4.879 1 96.81 109 ALA B C 1
ATOM 1940 O O . ALA B 1 109 ? 12.188 16.422 5.777 1 96.81 109 ALA B O 1
ATOM 1941 N N . LEU B 1 110 ? 10.602 15.523 4.441 1 96.5 110 LEU B N 1
ATOM 1942 C CA . LEU B 1 110 ? 10.68 14.219 5.09 1 96.5 110 LEU B CA 1
ATOM 1943 C C . LEU B 1 110 ? 11.477 13.234 4.234 1 96.5 110 LEU B C 1
ATOM 1945 O O . LEU B 1 110 ? 11.305 12.016 4.352 1 96.5 110 LEU B O 1
ATOM 1949 N N . SER B 1 111 ? 12.281 13.664 3.375 1 94.69 111 SER B N 1
ATOM 1950 C CA . SER B 1 111 ? 12.984 12.852 2.383 1 94.69 111 SER B CA 1
ATOM 1951 C C . SER B 1 111 ? 13.828 11.773 3.049 1 94.69 111 SER B C 1
ATOM 1953 O O . SER B 1 111 ? 14.047 10.703 2.475 1 94.69 111 SER B O 1
ATOM 1955 N N . ASN B 1 112 ? 14.32 12.023 4.262 1 94.69 112 ASN B N 1
ATOM 1956 C CA . ASN B 1 112 ? 15.219 11.086 4.922 1 94.69 112 ASN B CA 1
ATOM 1957 C C . ASN B 1 112 ? 14.477 10.203 5.922 1 94.69 112 ASN B C 1
ATOM 1959 O O . ASN B 1 112 ? 15.094 9.5 6.719 1 94.69 112 ASN B O 1
ATOM 1963 N N . LYS B 1 113 ? 13.188 10.273 5.934 1 96.31 113 LYS B N 1
ATOM 1964 C CA . LYS B 1 113 ? 12.359 9.547 6.898 1 96.31 113 LYS B CA 1
ATOM 1965 C C . LYS B 1 113 ? 11.641 8.375 6.234 1 96.31 113 LYS B C 1
ATOM 1967 O O . LYS B 1 113 ? 11.492 8.344 5.012 1 96.31 113 LYS B O 1
ATOM 1972 N N . LEU B 1 114 ? 11.258 7.383 7.004 1 95.56 114 LEU B N 1
ATOM 1973 C CA . LEU B 1 114 ? 10.359 6.336 6.527 1 95.56 114 LEU B CA 1
ATOM 1974 C C . LEU B 1 114 ? 8.906 6.816 6.539 1 95.56 114 LEU B C 1
ATOM 1976 O O . LEU B 1 114 ? 8.406 7.262 7.574 1 95.56 114 LEU B O 1
ATOM 1980 N N . LYS B 1 115 ? 8.312 6.773 5.422 1 96.44 115 LYS B N 1
ATOM 1981 C CA . LYS B 1 115 ? 6.93 7.238 5.297 1 96.44 115 LYS B CA 1
ATOM 1982 C C . LYS B 1 115 ? 6.016 6.113 4.816 1 96.44 115 LYS B C 1
ATOM 1984 O O . LYS B 1 115 ? 6.348 5.395 3.871 1 96.44 115 LYS B O 1
ATOM 1989 N N . ILE B 1 116 ? 4.961 5.988 5.449 1 96.88 116 ILE B N 1
ATOM 1990 C CA . ILE B 1 116 ? 3.883 5.086 5.062 1 96.88 116 ILE B CA 1
ATOM 1991 C C . ILE B 1 116 ? 2.611 5.883 4.781 1 96.88 116 ILE B C 1
ATOM 1993 O O . ILE B 1 116 ? 1.984 6.406 5.707 1 96.88 116 ILE B O 1
ATOM 1997 N N . LEU B 1 117 ? 2.246 5.988 3.578 1 96.44 117 LEU B N 1
ATOM 1998 C CA . LEU B 1 117 ? 1.113 6.805 3.154 1 96.44 117 LEU B CA 1
ATOM 1999 C C . LEU B 1 117 ? -0.036 5.926 2.67 1 96.44 117 LEU B C 1
ATOM 2001 O O . LEU B 1 117 ? 0.133 5.129 1.745 1 96.44 117 LEU B O 1
ATOM 2005 N N . VAL B 1 118 ? -1.102 6.004 3.348 1 95.19 118 VAL B N 1
ATOM 2006 C CA . VAL B 1 118 ? -2.338 5.367 2.906 1 95.19 118 VAL B CA 1
ATOM 2007 C C . VAL B 1 118 ? -3.178 6.363 2.113 1 95.19 118 VAL B C 1
ATOM 2009 O O . VAL B 1 118 ? -3.475 7.461 2.598 1 95.19 118 VAL B O 1
ATOM 2012 N N . THR B 1 119 ? -3.59 6.012 0.891 1 91.69 119 THR B N 1
ATOM 2013 C CA . THR B 1 119 ? -4.391 6.93 0.09 1 91.69 119 THR B CA 1
ATOM 2014 C C . THR B 1 119 ? -5.125 6.18 -1.019 1 91.69 119 THR B C 1
ATOM 2016 O O . THR B 1 119 ? -4.824 5.016 -1.292 1 91.69 119 THR B O 1
ATOM 2019 N N . HIS B 1 120 ? -6.039 6.855 -1.57 1 86.25 120 HIS B N 1
ATOM 2020 C CA . HIS B 1 120 ? -6.738 6.324 -2.734 1 86.25 120 HIS B CA 1
ATOM 2021 C C . HIS B 1 120 ? -6.328 7.066 -4.004 1 86.25 120 HIS B C 1
ATOM 2023 O O . HIS B 1 120 ? -6.844 6.777 -5.09 1 86.25 120 HIS B O 1
ATOM 2029 N N . GLN B 1 121 ? -5.375 7.941 -3.846 1 85.69 121 GLN B N 1
ATOM 2030 C CA . GLN B 1 121 ? -4.973 8.75 -4.992 1 85.69 121 GLN B CA 1
ATOM 2031 C C . GLN B 1 121 ? -3.783 8.117 -5.715 1 85.69 121 GLN B C 1
ATOM 2033 O O . GLN B 1 121 ? -2.713 7.945 -5.129 1 85.69 121 GLN B O 1
ATOM 2038 N N . ILE B 1 122 ? -3.871 8.023 -7.031 1 85.19 122 ILE B N 1
ATOM 2039 C CA . ILE B 1 122 ? -2.887 7.332 -7.855 1 85.19 122 ILE B CA 1
ATOM 2040 C C . ILE B 1 122 ? -1.688 8.25 -8.102 1 85.19 122 ILE B C 1
ATOM 2042 O O . ILE B 1 122 ? -0.574 7.773 -8.328 1 85.19 122 ILE B O 1
ATOM 2046 N N . LYS B 1 123 ? -1.854 9.508 -8.039 1 86.75 123 LYS B N 1
ATOM 2047 C CA . LYS B 1 123 ? -0.843 10.484 -8.438 1 86.75 123 LYS B CA 1
ATOM 2048 C C . LYS B 1 123 ? 0.41 10.359 -7.574 1 86.75 123 LYS B C 1
ATOM 2050 O O . LYS B 1 123 ? 1.485 10.82 -7.961 1 86.75 123 LYS B O 1
ATOM 2055 N N . TYR B 1 124 ? 0.333 9.703 -6.52 1 87.5 124 TYR B N 1
ATOM 2056 C CA . TYR B 1 124 ? 1.475 9.602 -5.617 1 87.5 124 TYR B CA 1
ATOM 2057 C C . TYR B 1 124 ? 2.26 8.32 -5.867 1 87.5 124 TYR B C 1
ATOM 2059 O O . TYR B 1 124 ? 3.314 8.102 -5.262 1 87.5 124 TYR B O 1
ATOM 2067 N N . PHE B 1 125 ? 1.796 7.523 -6.789 1 85.69 125 PHE B N 1
ATOM 2068 C CA . PHE B 1 125 ? 2.328 6.195 -7.066 1 85.69 125 PHE B CA 1
ATOM 2069 C C . PHE B 1 125 ? 3.803 6.27 -7.441 1 85.69 125 PHE B C 1
ATOM 2071 O O . PHE B 1 125 ? 4.617 5.492 -6.941 1 85.69 125 PHE B O 1
ATOM 2078 N N . ASN B 1 126 ? 4.188 7.172 -8.227 1 86.81 126 ASN B N 1
ATOM 2079 C CA . ASN B 1 126 ? 5.512 7.227 -8.828 1 86.81 126 ASN B CA 1
ATOM 2080 C C . ASN B 1 126 ? 6.582 7.582 -7.805 1 86.81 126 ASN B C 1
ATOM 2082 O O . ASN B 1 126 ? 7.777 7.434 -8.07 1 86.81 126 ASN B O 1
ATOM 2086 N N . PHE B 1 127 ? 6.191 7.898 -6.633 1 86.62 127 PHE B N 1
ATOM 2087 C CA . PHE B 1 127 ? 7.172 8.383 -5.668 1 86.62 127 PHE B CA 1
ATOM 2088 C C . PHE B 1 127 ? 7.43 7.344 -4.586 1 86.62 127 PHE B C 1
ATOM 2090 O O . PHE B 1 127 ? 8.258 7.555 -3.699 1 86.62 127 PHE B O 1
ATOM 2097 N N . ALA B 1 128 ? 6.758 6.246 -4.715 1 88.81 128 ALA B N 1
ATOM 2098 C CA . ALA B 1 128 ? 6.871 5.219 -3.68 1 88.81 128 ALA B CA 1
ATOM 2099 C C . ALA B 1 128 ? 7.918 4.176 -4.055 1 88.81 128 ALA B C 1
ATOM 2101 O O . ALA B 1 128 ? 8.117 3.885 -5.234 1 88.81 128 ALA B O 1
ATOM 2102 N N . ASP B 1 129 ? 8.648 3.666 -3.039 1 88 129 ASP B N 1
ATOM 2103 C CA . ASP B 1 129 ? 9.555 2.537 -3.221 1 88 129 ASP B CA 1
ATOM 2104 C C . ASP B 1 129 ? 8.781 1.23 -3.377 1 88 129 ASP B C 1
ATOM 2106 O O . ASP B 1 129 ? 9.234 0.311 -4.059 1 88 129 ASP B O 1
ATOM 2110 N N . CYS B 1 130 ? 7.711 1.23 -2.67 1 87.62 130 CYS B N 1
ATOM 2111 C CA . CYS B 1 130 ? 6.855 0.048 -2.672 1 87.62 130 CYS B CA 1
ATOM 2112 C C . CYS B 1 130 ? 5.387 0.435 -2.547 1 87.62 130 CYS B C 1
ATOM 2114 O O . CYS B 1 130 ? 5.051 1.404 -1.864 1 87.62 130 CYS B O 1
ATOM 2116 N N . VAL B 1 131 ? 4.598 -0.347 -3.201 1 92.19 131 VAL B N 1
ATOM 2117 C CA . VAL B 1 131 ? 3.162 -0.109 -3.139 1 92.19 131 VAL B CA 1
ATOM 2118 C C . VAL B 1 131 ? 2.443 -1.388 -2.713 1 92.19 131 VAL B C 1
ATOM 2120 O O . VAL B 1 131 ? 2.721 -2.467 -3.238 1 92.19 131 VAL B O 1
ATOM 2123 N N . ILE B 1 132 ? 1.593 -1.253 -1.801 1 93.75 132 ILE B N 1
ATOM 2124 C CA . ILE B 1 132 ? 0.79 -2.365 -1.304 1 93.75 132 ILE B CA 1
ATOM 2125 C C . ILE B 1 132 ? -0.686 -2.113 -1.609 1 93.75 132 ILE B C 1
ATOM 2127 O O . ILE B 1 132 ? -1.235 -1.074 -1.234 1 93.75 132 ILE B O 1
ATOM 2131 N N . PHE B 1 133 ? -1.275 -3.084 -2.234 1 92.81 133 PHE B N 1
ATOM 2132 C CA . PHE B 1 133 ? -2.701 -3.047 -2.539 1 92.81 133 PHE B CA 1
ATOM 2133 C C . PHE B 1 133 ? -3.477 -3.977 -1.615 1 92.81 133 PHE B C 1
ATOM 2135 O O . PHE B 1 133 ? -3.098 -5.137 -1.431 1 92.81 133 PHE B O 1
ATOM 2142 N N . LEU B 1 134 ? -4.52 -3.408 -1.011 1 92.81 134 LEU B N 1
ATOM 2143 C CA . LEU B 1 134 ? -5.395 -4.207 -0.162 1 92.81 134 LEU B CA 1
ATOM 2144 C C . LEU B 1 134 ? -6.789 -4.316 -0.77 1 92.81 134 LEU B C 1
ATOM 2146 O O . LEU B 1 134 ? -7.363 -3.316 -1.201 1 92.81 134 LEU B O 1
ATOM 2150 N N . SER B 1 135 ? -7.254 -5.523 -0.876 1 90.94 135 SER B N 1
ATOM 2151 C CA . SER B 1 135 ? -8.609 -5.773 -1.356 1 90.94 135 SER B CA 1
ATOM 2152 C C . SER B 1 135 ? -9.336 -6.766 -0.458 1 90.94 135 SER B C 1
ATOM 2154 O O . SER B 1 135 ? -8.867 -7.887 -0.249 1 90.94 135 SER B O 1
ATOM 2156 N N . ARG B 1 136 ? -10.469 -6.27 0.148 1 84.38 136 ARG B N 1
ATOM 2157 C CA . ARG B 1 136 ? -11.273 -7.121 1.015 1 84.38 136 ARG B CA 1
ATOM 2158 C C . ARG B 1 136 ? -12.367 -7.828 0.222 1 84.38 136 ARG B C 1
ATOM 2160 O O . ARG B 1 136 ? -12.977 -7.234 -0.672 1 84.38 136 ARG B O 1
ATOM 2167 N N . GLY B 1 137 ? -12.352 -9.102 0.363 1 76.5 137 GLY B N 1
ATOM 2168 C CA . GLY B 1 137 ? -13.406 -9.836 -0.314 1 76.5 137 GLY B CA 1
ATOM 2169 C C . GLY B 1 137 ? -14.797 -9.43 0.133 1 76.5 137 GLY B C 1
ATOM 2170 O O . GLY B 1 137 ? -14.969 -8.898 1.232 1 76.5 137 GLY B O 1
ATOM 2171 N N . LYS B 1 138 ? -15.82 -9.156 -0.823 1 68.19 138 LYS B N 1
ATOM 2172 C CA . LYS B 1 138 ? -17.234 -8.898 -0.547 1 68.19 138 LYS B CA 1
ATOM 2173 C C . LYS B 1 138 ? -17.969 -10.188 -0.179 1 68.19 138 LYS B C 1
ATOM 2175 O O . LYS B 1 138 ? -17.781 -11.219 -0.826 1 68.19 138 LYS B O 1
ATOM 2180 N N . ILE B 1 139 ? -18.156 -10.562 1.28 1 49.88 139 ILE B N 1
ATOM 2181 C CA . ILE B 1 139 ? -19.062 -11.656 1.61 1 49.88 139 ILE B CA 1
ATOM 2182 C C . ILE B 1 139 ? -20.422 -11.391 0.991 1 49.88 139 ILE B C 1
ATOM 2184 O O . ILE B 1 139 ? -20.984 -10.305 1.142 1 49.88 139 ILE B O 1
ATOM 2188 N N . GLY B 1 140 ? -20.688 -11.844 -0.265 1 39.56 140 GLY B N 1
ATOM 2189 C CA . GLY B 1 140 ? -22.109 -11.836 -0.614 1 39.56 140 GLY B CA 1
ATOM 2190 C C . GLY B 1 140 ? -23.016 -12.117 0.566 1 39.56 140 GLY B C 1
ATOM 2191 O O . GLY B 1 140 ? -22.844 -13.125 1.262 1 39.56 140 GLY B O 1
ATOM 2192 N N . GLN B 1 141 ? -23.328 -11.016 1.331 1 32.59 141 GLN B N 1
ATOM 2193 C CA . GLN B 1 141 ? -24.609 -11.336 1.946 1 32.59 141 GLN B CA 1
ATOM 2194 C C . GLN B 1 141 ? -25.656 -11.688 0.89 1 32.59 141 GLN B C 1
ATOM 2196 O O . GLN B 1 141 ? -25.625 -11.156 -0.222 1 32.59 141 GLN B O 1
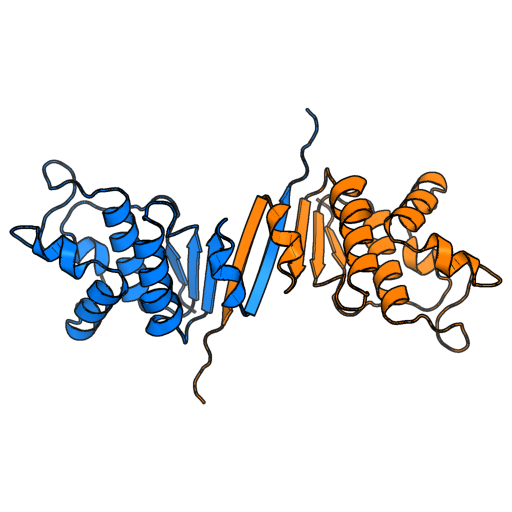#

Sequence (282 aa):
GRIAYVPQIPWISSGTIRDNITFGKQMEEERYNKVLGVCGLVSDLSLFPRGDLTVIGQRGASLSGGQQSRVSLARAVFADVEIYLLDDPFSSLDSKVGQDIFNECIQRALSNKLKILVTHQIKYFNFADCVIFLSRGKIGQGRIAYVPQIPWISSGTIRDNITFGKQMEEERYNKVLGVCGLVSDLSLFPRGDLTVIGQRGASLSGGQQSRVSLARAVFADVEIYLLDDPFSSLDSKVGQDIFNECIQRALSNKLKILVTHQIKYFNFADCVIFLSRGKIGQ

Secondary structure (DSSP, 8-state):
--EEEE-SS----SEEHHHHHHTTSPP-HHHHHHHHHHTT-HHHHHTSTTGGG-EESTTSBPPPHHHHHHHHHHHHHHH--SEEEEESTTTTS-HHHHHHHIIIIIIIITTTSEEEEEES-GGGGGG-SEEEEEE------/--EEEE-SS----SEEHHHHHHTTSPP-HHHHHHHHHHTT-HHHHHTSTTGGG-EESTTSBPPPHHHHHHHHHHHHHHH--SEEEEESTTTTS-HHHHHHHIIIIIIIITTTSEEEEEES-GGGGGG-SEEEEEE------

Organism: Nematostella vectensis (NCBI:txid45351)